Protein AF-A0A847Y6H3-F1 (afdb_monomer)

Mean predicted aligned error: 18.05 Å

Foldseek 3Di:
DVVVVVVVVVVVVVVVVVVVPPDDPPFDKDKFKFFWAAADPVQLKTKTFGDDVVVVVLVVVVVVVDPDQPDRIEIEGEDPQEWEWEQDPVGIDGDDSVVDDGGWMKMFIFTWDPDPDRHYIYGYGNYIYGYDGPPPVQPADPWQVQWWDADAFIGGPVVCPRHQGQDGDYDPQKGWTWDFPPDDPPDDFDWDQDPVRDTDTDDGGIDTGIDGDDDDDPDPPPPPPQDAAADDLQVVQVVVVFPGKDKDFDDSDRPDDDDDPPQWDWDHHYPNNFDADPNDTDGPRIIITTHD

Radius of gyration: 28.42 Å; Cα contacts (8 Å, |Δi|>4): 509; chains: 1; bounding box: 65×74×80 Å

Nearest PDB structures (foldseek):
  1zeq-assembly1_X  TM=7.282E-01  e=5.510E-03  Escherichia coli
  3f2d-assembly1_A  TM=4.483E-01  e=5.560E-02  Geobacillus kaustophilus
  3f2b-assembly1_A  TM=4.499E-01  e=5.269E-02  Geobacillus kaustophilus
  3nws-assembly2_D  TM=3.175E-01  e=7.677E-02  Saccharomyces cerevisiae
  4v7h-assembly1_BB  TM=1.442E-01  e=1.932E+00  Thermomyces lanuginosus

Structure (mmCIF, N/CA/C/O backbone):
data_AF-A0A847Y6H3-F1
#
_entry.id   AF-A0A847Y6H3-F1
#
loop_
_atom_site.group_PDB
_atom_site.id
_atom_site.type_symbol
_atom_site.label_atom_id
_atom_site.label_alt_id
_atom_site.label_comp_id
_atom_site.label_asym_id
_atom_site.label_entity_id
_atom_site.label_seq_id
_atom_site.pdbx_PDB_ins_code
_atom_site.Cartn_x
_atom_site.Cartn_y
_atom_site.Cartn_z
_atom_site.occupancy
_atom_site.B_iso_or_equiv
_atom_site.auth_seq_id
_atom_site.auth_comp_id
_atom_site.auth_asym_id
_atom_site.auth_atom_id
_atom_site.pdbx_PDB_model_num
ATOM 1 N N . MET A 1 1 ? -35.033 42.587 48.261 1.00 53.59 1 MET A N 1
ATOM 2 C CA . MET A 1 1 ? -34.910 41.107 48.252 1.00 53.59 1 MET A CA 1
ATOM 3 C C . MET A 1 1 ? -34.882 40.470 46.849 1.00 53.59 1 MET A C 1
ATOM 5 O O . MET A 1 1 ? -34.245 39.440 46.704 1.00 53.59 1 MET A O 1
ATOM 9 N N . LYS A 1 2 ? -35.441 41.078 45.783 1.00 47.84 2 LYS A N 1
ATOM 10 C CA . LYS A 1 2 ? -35.394 40.519 44.404 1.00 47.84 2 LYS A CA 1
ATOM 11 C C . LYS A 1 2 ? -33.995 40.369 43.765 1.00 47.84 2 LYS A C 1
ATOM 13 O O . LYS A 1 2 ? -33.823 39.511 42.911 1.00 47.84 2 LYS A O 1
ATOM 18 N N . LYS A 1 3 ? -32.992 41.160 44.169 1.00 46.66 3 LYS A N 1
ATOM 19 C CA . LYS A 1 3 ? -31.638 41.115 43.570 1.00 46.66 3 LYS A CA 1
ATOM 20 C C . LYS A 1 3 ? -30.781 39.924 44.033 1.00 46.66 3 LYS A C 1
ATOM 22 O O . LYS A 1 3 ? -29.861 39.540 43.324 1.00 46.66 3 LYS A O 1
ATOM 27 N N . VAL A 1 4 ? -31.108 39.312 45.175 1.00 53.59 4 VAL A N 1
ATOM 28 C CA . VAL A 1 4 ? -30.349 38.174 45.732 1.00 53.59 4 VAL A CA 1
ATOM 29 C C . VAL A 1 4 ? -30.740 36.852 45.058 1.00 53.59 4 VAL A C 1
ATOM 31 O O . VAL A 1 4 ? -29.894 35.985 44.880 1.00 53.59 4 VAL A O 1
ATOM 34 N N . LEU A 1 5 ? -31.986 36.729 44.586 1.00 50.53 5 LEU A N 1
ATOM 35 C CA . LEU A 1 5 ? -32.488 35.515 43.928 1.00 50.53 5 LEU A CA 1
ATOM 36 C C . LEU A 1 5 ? -31.934 35.314 42.500 1.00 50.53 5 LEU A C 1
ATOM 38 O O . LEU A 1 5 ? -31.864 34.193 42.011 1.00 50.53 5 LEU A O 1
ATOM 42 N N . ILE A 1 6 ? -31.534 36.397 41.823 1.00 56.09 6 ILE A N 1
ATOM 43 C CA . ILE A 1 6 ? -31.005 36.340 40.448 1.00 56.09 6 ILE A CA 1
ATOM 44 C C . ILE A 1 6 ? -29.539 35.874 40.442 1.00 56.09 6 ILE A C 1
ATOM 46 O O . ILE A 1 6 ? -29.127 35.144 39.544 1.00 56.09 6 ILE A O 1
ATOM 50 N N . PHE A 1 7 ? -28.757 36.230 41.466 1.00 53.28 7 PHE A N 1
ATOM 51 C CA . PHE A 1 7 ? -27.348 35.832 41.553 1.00 53.28 7 PHE A CA 1
ATOM 52 C C . PHE A 1 7 ? -27.163 34.341 41.866 1.00 53.28 7 PHE A C 1
ATOM 54 O O . PHE A 1 7 ? -26.263 33.710 41.313 1.00 53.28 7 PHE A O 1
ATOM 61 N N . THR A 1 8 ? -28.032 33.750 42.689 1.00 55.66 8 THR A N 1
ATOM 62 C CA . THR A 1 8 ? -27.982 32.313 43.002 1.00 55.66 8 THR A CA 1
ATOM 63 C C . THR A 1 8 ? -28.406 31.438 41.822 1.00 55.66 8 THR A C 1
ATOM 65 O O . TH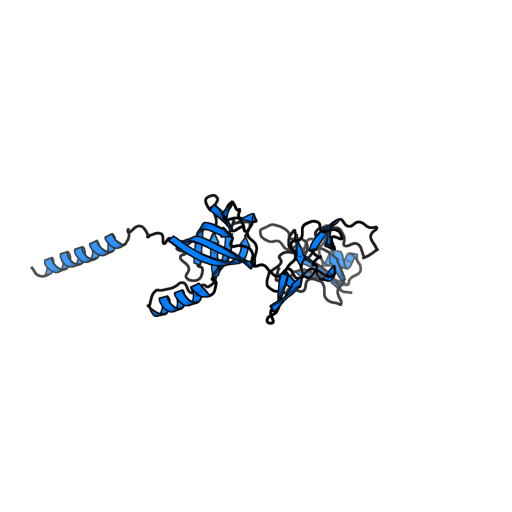R A 1 8 ? -27.804 30.386 41.608 1.00 55.66 8 THR A O 1
ATOM 68 N N . LEU A 1 9 ? -29.362 31.882 40.998 1.00 48.91 9 LEU A N 1
ATOM 69 C CA . LEU A 1 9 ? -29.793 31.133 39.811 1.00 48.91 9 LEU A CA 1
ATOM 70 C C . LEU A 1 9 ? -28.719 31.119 38.703 1.00 48.91 9 LEU A C 1
ATOM 72 O O . LEU A 1 9 ? -28.503 30.085 38.072 1.00 48.91 9 LEU A O 1
ATOM 76 N N . SER A 1 10 ? -27.988 32.225 38.516 1.00 54.22 10 SER A N 1
ATOM 77 C CA . SER A 1 10 ? -26.864 32.292 37.568 1.00 54.22 10 SER A CA 1
ATOM 78 C C . SER A 1 10 ? -25.677 31.421 37.997 1.00 54.22 10 SER A C 1
ATOM 80 O O . SER A 1 10 ? -25.070 30.762 37.155 1.00 54.22 10 SER A O 1
ATOM 82 N N . PHE A 1 11 ? -25.374 31.337 39.298 1.00 55.25 11 PHE A N 1
ATOM 83 C CA . PHE A 1 11 ? -24.315 30.451 39.803 1.00 55.25 11 PHE A CA 1
ATOM 84 C C . PHE A 1 11 ? -24.660 28.960 39.646 1.00 55.25 11 PHE A C 1
ATOM 86 O O . PHE A 1 11 ? -23.792 28.165 39.284 1.00 55.25 11 PHE A O 1
ATOM 93 N N . LEU A 1 12 ? -25.929 28.580 39.836 1.00 50.84 12 LEU A N 1
ATOM 94 C CA . LEU A 1 12 ? -26.411 27.213 39.591 1.00 50.84 12 LEU A CA 1
ATOM 95 C C . LEU A 1 12 ? -26.399 26.833 38.100 1.00 50.84 12 LEU A C 1
ATOM 97 O O . LEU A 1 12 ? -26.162 25.668 37.769 1.00 50.84 12 LEU A O 1
ATOM 101 N N . LEU A 1 13 ? -26.594 27.795 37.190 1.00 49.19 13 LEU A N 1
ATOM 102 C CA . LEU A 1 13 ? -26.450 27.549 35.752 1.00 49.19 13 LEU A CA 1
ATOM 103 C C . LEU A 1 13 ? -24.978 27.378 35.338 1.00 49.19 13 LEU A C 1
ATOM 105 O O . LEU A 1 13 ? -24.672 26.463 34.576 1.00 49.19 13 LEU A O 1
ATOM 109 N N . LEU A 1 14 ? -24.053 28.195 35.864 1.00 51.03 14 LEU A N 1
ATOM 110 C CA . LEU A 1 14 ? -22.623 28.062 35.548 1.00 51.03 14 LEU A CA 1
ATOM 111 C C . LEU A 1 14 ? -21.994 26.789 36.142 1.00 51.03 14 LEU A C 1
ATOM 113 O O . LEU A 1 14 ? -21.171 26.159 35.479 1.00 51.03 14 LEU A O 1
ATOM 117 N N . ALA A 1 15 ? -22.407 26.356 37.338 1.00 51.69 15 ALA A N 1
ATOM 118 C CA . ALA A 1 15 ? -21.890 25.130 37.953 1.00 51.69 15 ALA A CA 1
ATOM 119 C C . ALA A 1 15 ? -22.215 23.864 37.131 1.00 51.69 15 ALA A C 1
ATOM 121 O O . ALA A 1 15 ? -21.387 22.956 37.029 1.00 51.69 15 ALA A O 1
ATOM 122 N N . ASN A 1 16 ? -23.378 23.822 36.470 1.00 46.72 16 ASN A N 1
ATOM 123 C CA . ASN A 1 16 ? -23.758 22.701 35.605 1.00 46.72 16 ASN A CA 1
ATOM 124 C C . ASN A 1 16 ? -22.996 22.677 34.266 1.00 46.72 16 ASN A C 1
ATOM 126 O O . ASN A 1 16 ? -22.780 21.602 33.706 1.00 46.72 16 ASN A O 1
ATOM 130 N N . ILE A 1 17 ? -22.538 23.831 33.766 1.00 51.03 17 ILE A N 1
ATOM 131 C CA . ILE A 1 17 ? -21.753 23.906 32.521 1.00 51.03 17 ILE A CA 1
ATOM 132 C C . ILE A 1 17 ? -20.321 23.396 32.750 1.00 51.03 17 ILE A C 1
ATOM 134 O O . ILE A 1 17 ? -19.785 22.674 31.909 1.00 51.03 17 ILE A O 1
ATOM 138 N N . VAL A 1 18 ? -19.720 23.678 33.912 1.00 53.34 18 VAL A N 1
ATOM 139 C CA . VAL A 1 18 ? -18.364 23.196 34.242 1.00 53.34 18 VAL A CA 1
ATOM 140 C C . VAL A 1 18 ? -18.349 21.683 34.514 1.00 53.34 18 VAL A C 1
ATOM 142 O O . VAL A 1 18 ? -17.413 20.994 34.109 1.00 53.34 18 VAL A O 1
ATOM 145 N N . ALA A 1 19 ? -19.416 21.119 35.094 1.00 49.28 19 ALA A N 1
ATOM 146 C CA . ALA A 1 19 ? -19.524 19.674 35.325 1.00 49.28 19 ALA A CA 1
ATOM 147 C C . ALA A 1 19 ? -19.683 18.841 34.031 1.00 49.28 19 ALA A C 1
ATOM 149 O O . ALA A 1 19 ? -19.363 17.651 34.013 1.00 49.28 19 ALA A O 1
ATOM 150 N N . ALA A 1 20 ? -20.135 19.447 32.926 1.00 50.56 20 ALA A N 1
ATOM 151 C CA . ALA A 1 20 ? -20.256 18.772 31.632 1.00 50.56 20 ALA A CA 1
ATOM 152 C C . ALA A 1 20 ? -18.933 18.709 30.840 1.00 50.56 20 ALA A C 1
ATOM 154 O O . ALA A 1 20 ? -18.817 17.898 29.919 1.00 50.56 20 ALA A O 1
ATOM 155 N N . ALA A 1 21 ? -17.929 19.516 31.200 1.00 53.06 21 ALA A N 1
ATOM 156 C CA . ALA A 1 21 ? -16.675 19.625 30.452 1.00 53.06 21 ALA A CA 1
ATOM 157 C C . ALA A 1 21 ? -15.665 18.495 30.739 1.00 53.06 21 ALA A C 1
ATOM 159 O O . ALA A 1 21 ? -14.770 18.269 29.930 1.00 53.06 21 ALA A O 1
ATOM 160 N N . ASN A 1 22 ? -15.827 17.751 31.840 1.00 51.75 22 ASN A N 1
ATOM 161 C CA . ASN A 1 22 ? -14.871 16.724 32.283 1.00 51.75 22 ASN A CA 1
ATOM 162 C C . ASN A 1 22 ? -15.411 15.287 32.229 1.00 51.75 22 ASN A C 1
ATOM 164 O O . ASN A 1 22 ? -14.883 14.393 32.892 1.00 51.75 22 ASN A O 1
ATOM 168 N N . LYS A 1 23 ? -16.452 15.017 31.428 1.00 60.31 23 LYS A N 1
ATOM 169 C CA . LYS A 1 23 ? -16.810 13.621 31.153 1.00 60.31 23 LYS A CA 1
ATOM 170 C C . LYS A 1 23 ? -15.695 12.993 30.311 1.00 60.31 23 LYS A C 1
ATOM 172 O O . LYS A 1 23 ? -15.426 13.511 29.224 1.00 60.31 23 LYS A O 1
ATOM 177 N N . PRO A 1 24 ? -15.068 11.888 30.765 1.00 62.62 24 PRO A N 1
ATOM 178 C CA . PRO A 1 24 ? -14.088 11.179 29.956 1.00 62.62 24 PRO A CA 1
ATOM 179 C C . PRO A 1 24 ? -14.748 10.866 28.618 1.00 62.62 24 PRO A C 1
ATOM 181 O O . PRO A 1 24 ? -15.840 10.287 28.579 1.00 62.62 24 PRO A O 1
ATOM 184 N N . SER A 1 25 ? -14.139 11.346 27.532 1.00 62.75 25 SER A N 1
ATOM 185 C CA . SER A 1 25 ? -14.654 11.124 26.184 1.00 62.75 25 SER A CA 1
ATOM 186 C C . SER A 1 25 ? -14.812 9.622 26.010 1.00 62.75 25 SER A C 1
ATOM 188 O O . SER A 1 25 ? -13.823 8.893 26.009 1.00 62.75 25 SER A O 1
ATOM 190 N N . LYS A 1 26 ? -16.064 9.153 25.943 1.00 70.88 26 LYS A N 1
ATOM 191 C CA . LYS A 1 26 ? -16.361 7.738 25.734 1.00 70.88 26 LYS A CA 1
ATOM 192 C C . LYS A 1 26 ? -15.679 7.332 24.436 1.00 70.88 26 LYS A C 1
ATOM 194 O O . LYS A 1 26 ? -16.068 7.794 23.365 1.00 70.88 26 LYS A O 1
ATOM 199 N N . VAL A 1 27 ? -14.641 6.513 24.552 1.00 74.88 27 VAL A N 1
ATOM 200 C CA . VAL A 1 27 ? -13.932 5.961 23.406 1.00 74.88 27 VAL A CA 1
ATOM 201 C C . VAL A 1 27 ? -14.928 5.079 22.662 1.00 74.88 27 VAL A C 1
ATOM 203 O O . VAL A 1 27 ? -15.369 4.049 23.173 1.00 74.88 27 VAL A O 1
ATOM 206 N N . LEU A 1 28 ? -15.359 5.529 21.485 1.00 81.94 28 LEU A N 1
ATOM 207 C CA . LEU A 1 28 ? -16.314 4.791 20.674 1.00 81.94 28 LEU A CA 1
ATOM 208 C C . LEU A 1 28 ? -15.568 3.668 19.953 1.00 81.94 28 LEU A C 1
ATOM 210 O O . LEU A 1 28 ? -14.895 3.899 18.947 1.00 81.94 28 LEU A O 1
ATOM 214 N N . MET A 1 29 ? -15.699 2.454 20.483 1.00 85.81 29 MET A N 1
ATOM 215 C CA . MET A 1 29 ? -15.240 1.247 19.807 1.00 85.81 29 MET A CA 1
ATOM 216 C C . MET A 1 29 ? -16.078 1.017 18.550 1.00 85.81 29 MET A C 1
ATOM 218 O O . MET A 1 29 ? -17.308 1.002 18.599 1.00 85.81 29 MET A O 1
ATOM 222 N N . ALA A 1 30 ? -15.410 0.816 17.422 1.00 88.62 30 ALA A N 1
ATOM 223 C CA . ALA A 1 30 ? -16.033 0.608 16.128 1.00 88.62 30 ALA A CA 1
ATOM 224 C C . ALA A 1 30 ? -15.471 -0.639 15.450 1.00 88.62 30 ALA A C 1
ATOM 226 O O . ALA A 1 30 ? -14.287 -0.953 15.560 1.00 88.62 30 ALA A O 1
ATOM 227 N N . THR A 1 31 ? -16.339 -1.339 14.722 1.00 92.25 31 THR A N 1
ATOM 228 C CA . THR A 1 31 ? -15.952 -2.394 13.783 1.00 92.25 31 THR A CA 1
ATOM 229 C C . THR A 1 31 ? -16.369 -1.951 12.390 1.00 92.25 31 THR A C 1
ATOM 231 O O . THR A 1 31 ? -17.514 -1.554 12.181 1.00 92.25 31 THR A O 1
ATOM 234 N N . THR A 1 32 ? -15.440 -1.977 11.441 1.00 92.06 32 THR A N 1
ATOM 235 C CA . THR A 1 32 ? -15.668 -1.532 10.067 1.00 92.06 32 THR A CA 1
ATOM 236 C C . THR A 1 32 ? -15.090 -2.530 9.072 1.00 92.06 32 THR A C 1
ATOM 238 O O . THR A 1 32 ? -14.131 -3.229 9.380 1.00 92.06 32 THR A O 1
ATOM 241 N N . VAL A 1 33 ? -15.689 -2.620 7.885 1.00 92.75 33 VAL A N 1
ATOM 242 C CA . VAL A 1 33 ? -15.257 -3.527 6.814 1.00 92.75 33 VAL A CA 1
ATOM 243 C C . VAL A 1 33 ? -15.014 -2.721 5.546 1.00 92.75 33 VAL A C 1
ATOM 245 O O . VAL A 1 33 ? -15.884 -1.968 5.093 1.00 92.75 33 VAL A O 1
ATOM 248 N N . GLY A 1 34 ? -13.844 -2.901 4.945 1.00 93.12 34 GLY A N 1
ATOM 249 C CA . GLY A 1 34 ? -13.432 -2.149 3.768 1.00 93.12 34 GLY A CA 1
ATOM 250 C C . GLY A 1 34 ? -12.486 -2.903 2.853 1.00 93.12 34 GLY A C 1
ATOM 251 O O . GLY A 1 34 ? -12.173 -4.069 3.084 1.00 93.12 34 GLY A O 1
ATOM 252 N N . VAL A 1 35 ? -12.063 -2.214 1.798 1.00 92.31 35 VAL A N 1
ATOM 253 C CA . VAL A 1 35 ? -11.019 -2.647 0.866 1.00 92.31 35 VAL A CA 1
ATOM 254 C C . VAL A 1 35 ? -9.806 -1.746 1.057 1.00 92.31 35 VAL A C 1
ATOM 256 O O . VAL A 1 35 ? -9.951 -0.526 1.059 1.00 92.31 35 VAL A O 1
ATOM 259 N N . VAL A 1 36 ? -8.619 -2.331 1.211 1.00 93.50 36 VAL A N 1
ATOM 260 C CA . VAL A 1 36 ? -7.358 -1.586 1.323 1.00 93.50 36 VAL A CA 1
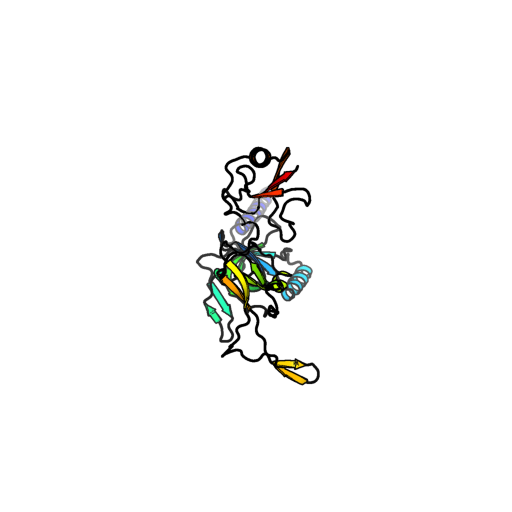ATOM 261 C C . VAL A 1 36 ? -7.076 -0.859 0.003 1.00 93.50 36 VAL A C 1
ATOM 263 O O . VAL A 1 36 ? -6.958 -1.498 -1.039 1.00 93.50 36 VAL A O 1
ATOM 266 N N . LYS A 1 37 ? -6.962 0.471 0.032 1.00 92.69 37 LYS A N 1
ATOM 267 C CA . LYS A 1 37 ? -6.625 1.316 -1.127 1.00 92.69 37 LYS A CA 1
ATOM 268 C C . LYS A 1 37 ? -5.132 1.592 -1.241 1.00 92.69 37 LYS A C 1
ATOM 270 O O . LYS A 1 37 ? -4.587 1.565 -2.338 1.00 92.69 37 LYS A O 1
ATOM 275 N N . SER A 1 38 ? -4.487 1.879 -0.120 1.00 91.50 38 SER A N 1
ATOM 276 C CA . SER A 1 38 ? -3.059 2.179 -0.056 1.00 91.50 38 SER A CA 1
ATOM 277 C C . SER A 1 38 ? -2.489 1.726 1.280 1.00 91.50 38 SER A C 1
ATOM 279 O O . SER A 1 38 ? -3.215 1.644 2.271 1.00 91.50 38 SER A O 1
ATOM 281 N N . ILE A 1 39 ? -1.195 1.416 1.290 1.00 93.06 39 ILE A N 1
ATOM 282 C CA . ILE A 1 39 ? -0.450 0.961 2.465 1.00 93.06 39 ILE A CA 1
ATOM 283 C C . ILE A 1 39 ? 0.776 1.861 2.604 1.00 93.06 39 ILE A C 1
ATOM 285 O O . ILE A 1 39 ? 1.509 2.058 1.638 1.00 93.06 39 ILE A O 1
ATOM 289 N N . ASP A 1 40 ? 0.989 2.390 3.801 1.00 92.12 40 ASP A N 1
ATOM 290 C CA . ASP A 1 40 ? 2.189 3.114 4.201 1.00 92.12 40 ASP A CA 1
ATOM 291 C C . ASP A 1 40 ? 2.983 2.231 5.172 1.00 92.12 40 ASP A C 1
ATOM 293 O O . ASP A 1 40 ? 2.629 2.091 6.347 1.00 92.12 40 ASP A O 1
ATOM 297 N N . MET A 1 41 ? 4.042 1.599 4.655 1.00 88.69 41 MET A N 1
ATOM 298 C CA . MET A 1 41 ? 4.883 0.689 5.441 1.00 88.69 41 MET A CA 1
ATOM 299 C C . MET A 1 41 ? 5.685 1.407 6.528 1.00 88.69 41 MET A C 1
ATOM 301 O O . MET A 1 41 ? 5.939 0.816 7.574 1.00 88.69 41 MET A O 1
ATOM 305 N N . ASN A 1 42 ? 6.053 2.671 6.306 1.00 86.00 42 ASN A N 1
ATOM 306 C CA . ASN A 1 42 ? 6.884 3.432 7.240 1.00 86.00 42 ASN A CA 1
ATOM 307 C C . ASN A 1 42 ? 6.104 3.764 8.512 1.00 86.00 42 ASN A C 1
ATOM 309 O O . ASN A 1 42 ? 6.609 3.612 9.619 1.00 86.00 42 ASN A O 1
ATOM 313 N N . ASN A 1 43 ? 4.846 4.168 8.341 1.00 91.69 43 ASN A N 1
ATOM 314 C CA . ASN A 1 43 ? 3.968 4.548 9.445 1.00 91.69 43 ASN A CA 1
ATOM 315 C C . ASN A 1 43 ? 3.090 3.397 9.958 1.00 91.69 43 ASN A C 1
ATOM 317 O O . ASN A 1 43 ? 2.215 3.638 10.788 1.00 91.69 43 ASN A O 1
ATOM 321 N N . GLN A 1 44 ? 3.266 2.175 9.434 1.00 95.12 44 GLN A N 1
ATOM 322 C CA . GLN A 1 44 ? 2.395 1.020 9.695 1.00 95.12 44 GLN A CA 1
ATOM 323 C C . GLN A 1 44 ? 0.908 1.405 9.642 1.00 95.12 44 GLN A C 1
ATOM 325 O O . GLN A 1 44 ? 0.112 1.134 10.548 1.00 95.12 44 GLN A O 1
ATOM 330 N N . SER A 1 45 ? 0.522 2.101 8.576 1.00 96.31 45 SER A N 1
ATOM 331 C CA . SER A 1 45 ? -0.850 2.564 8.385 1.00 96.31 45 SER A CA 1
ATOM 332 C C . SER A 1 45 ? -1.353 2.200 6.997 1.00 96.31 45 SER A C 1
ATOM 334 O O . SER A 1 45 ? -0.578 1.939 6.079 1.00 96.31 45 SER A O 1
ATOM 336 N N . PHE A 1 46 ? -2.666 2.133 6.829 1.00 96.81 46 PHE A N 1
ATOM 337 C CA . PHE A 1 46 ? -3.264 1.893 5.522 1.00 96.81 46 PHE A CA 1
ATOM 338 C C . PHE A 1 46 ? -4.578 2.649 5.384 1.00 96.81 46 PHE A C 1
ATOM 340 O O . PHE A 1 46 ? -5.295 2.866 6.359 1.00 96.81 46 PHE A O 1
ATOM 347 N N . VAL A 1 47 ? -4.915 3.052 4.163 1.00 95.56 47 VAL A N 1
ATOM 348 C CA . VAL A 1 47 ? -6.214 3.659 3.864 1.00 95.56 47 VAL A CA 1
ATOM 349 C C . VAL A 1 47 ? -7.135 2.564 3.362 1.00 95.56 47 VAL A C 1
ATOM 351 O O . VAL A 1 47 ? -6.782 1.832 2.438 1.00 95.56 47 VAL A O 1
ATOM 354 N N . MET A 1 48 ? -8.325 2.452 3.945 1.00 94.44 48 MET A N 1
ATOM 355 C CA . MET A 1 48 ? -9.368 1.561 3.446 1.00 94.44 48 MET A CA 1
ATOM 356 C C . MET A 1 48 ? -10.604 2.333 3.001 1.00 94.44 48 MET A C 1
ATOM 358 O O . MET A 1 48 ? -11.044 3.271 3.663 1.00 94.44 48 MET A O 1
ATOM 362 N N . GLU A 1 49 ? -11.205 1.891 1.903 1.00 92.88 49 GLU A N 1
ATOM 363 C CA . GLU A 1 49 ? -12.516 2.356 1.466 1.00 92.88 49 GLU A CA 1
ATOM 364 C C . GLU A 1 49 ? -13.611 1.466 2.071 1.00 92.88 49 GLU A C 1
ATOM 366 O O . GLU A 1 49 ? -13.566 0.237 1.962 1.00 92.88 49 GLU A O 1
ATOM 371 N N . LYS A 1 50 ? -14.629 2.071 2.694 1.00 89.56 50 LYS A N 1
ATOM 372 C CA . LYS A 1 50 ? -15.792 1.338 3.225 1.00 89.56 50 LYS A CA 1
ATOM 373 C C . LYS A 1 50 ? -16.546 0.609 2.107 1.00 89.56 50 LYS A C 1
ATOM 375 O O . LYS A 1 50 ? -16.898 1.205 1.091 1.00 89.56 50 LYS A O 1
ATOM 380 N N . THR A 1 51 ? -16.895 -0.659 2.330 1.00 83.00 51 THR A N 1
ATOM 381 C CA . THR A 1 51 ? -17.687 -1.443 1.359 1.00 83.00 51 THR A CA 1
ATOM 382 C C . THR A 1 51 ? -19.204 -1.237 1.512 1.00 83.00 51 THR A C 1
ATOM 384 O O . THR A 1 51 ? -19.708 -0.928 2.594 1.00 83.00 51 THR A O 1
ATOM 387 N N . GLY A 1 52 ? -19.930 -1.362 0.391 1.00 67.31 52 GLY A N 1
ATOM 388 C CA . GLY A 1 52 ? -21.255 -0.768 0.138 1.00 67.31 52 GLY A CA 1
ATOM 389 C C . GLY A 1 52 ? -22.400 -1.105 1.097 1.00 67.31 52 GLY A C 1
ATOM 390 O O . GLY A 1 52 ? -23.272 -0.259 1.281 1.00 67.31 52 GLY A O 1
ATOM 391 N N . LEU A 1 53 ? -22.388 -2.256 1.778 1.00 67.00 53 LEU A N 1
ATOM 392 C CA . LEU A 1 53 ? -23.456 -2.575 2.736 1.00 67.00 53 LEU A CA 1
ATOM 393 C C . LEU A 1 53 ? -23.493 -1.555 3.889 1.00 67.00 53 LEU A C 1
ATOM 395 O O . LEU A 1 53 ? -24.558 -1.109 4.304 1.00 67.00 53 LEU A O 1
ATOM 399 N N . MET A 1 54 ? -22.323 -1.101 4.349 1.00 63.50 54 MET A N 1
ATOM 400 C CA . MET A 1 54 ? -22.240 -0.086 5.401 1.00 63.50 54 MET A CA 1
ATOM 401 C C . MET A 1 54 ? -22.561 1.317 4.880 1.00 63.50 54 MET A C 1
ATOM 403 O O . MET A 1 54 ? -23.095 2.126 5.634 1.00 63.50 54 MET A O 1
ATOM 407 N N . LYS A 1 55 ? -22.294 1.614 3.596 1.00 66.50 55 LYS A N 1
ATOM 408 C CA . LYS A 1 55 ? -22.683 2.900 2.984 1.00 66.50 55 LYS A CA 1
ATOM 409 C C . LYS A 1 55 ? -24.206 3.099 3.075 1.00 66.50 55 LYS A C 1
ATOM 411 O O . LYS A 1 55 ? -24.643 4.194 3.418 1.00 66.50 55 LYS A O 1
ATOM 416 N N . PHE A 1 56 ? -24.991 2.033 2.880 1.00 62.94 56 PHE A N 1
ATOM 417 C CA . PHE A 1 56 ? -26.450 2.063 3.035 1.00 62.94 56 PHE A CA 1
ATOM 418 C C . PHE A 1 56 ? -26.890 2.347 4.481 1.00 62.94 56 PHE A C 1
ATOM 420 O O . PHE A 1 56 ? -27.686 3.255 4.715 1.00 62.94 56 PHE A O 1
ATOM 427 N N . PHE A 1 57 ? -26.321 1.646 5.470 1.00 63.69 57 PHE A N 1
ATOM 428 C CA . PHE A 1 57 ? -26.649 1.881 6.884 1.00 63.69 57 PHE A CA 1
ATOM 429 C C . PHE A 1 57 ? -26.284 3.295 7.357 1.00 63.69 57 PHE A C 1
ATOM 431 O O . PHE A 1 57 ? -27.055 3.911 8.089 1.00 63.69 57 PHE A O 1
ATOM 438 N N . TYR A 1 58 ? -25.147 3.849 6.925 1.00 66.00 58 TYR A N 1
ATOM 439 C CA . TYR A 1 58 ? -24.781 5.225 7.276 1.00 66.00 58 TYR A CA 1
ATOM 440 C C . TYR A 1 58 ? -25.676 6.268 6.603 1.00 66.00 58 TYR A C 1
ATOM 442 O O . TYR A 1 58 ? -25.980 7.282 7.227 1.00 66.00 58 TYR A O 1
ATOM 450 N N . ALA A 1 59 ? -26.133 6.020 5.372 1.00 64.19 59 ALA A N 1
ATOM 451 C CA . ALA A 1 59 ? -27.124 6.875 4.725 1.00 64.19 59 ALA A CA 1
ATOM 452 C C . ALA A 1 59 ? -28.458 6.861 5.493 1.00 64.19 59 ALA A C 1
ATOM 454 O O . ALA A 1 59 ? -29.027 7.920 5.759 1.00 64.19 59 ALA A O 1
ATOM 455 N N . LEU A 1 60 ? -28.904 5.679 5.936 1.00 65.94 60 LEU A N 1
ATOM 456 C CA . LEU A 1 60 ? -30.112 5.519 6.748 1.00 65.94 60 LEU A CA 1
ATOM 457 C C . LEU A 1 60 ? -29.991 6.215 8.118 1.00 65.94 60 LEU A C 1
ATOM 459 O O . LEU A 1 60 ? -30.906 6.917 8.539 1.00 65.94 60 LEU A O 1
ATOM 463 N N . LEU A 1 61 ? -28.847 6.089 8.798 1.00 65.44 61 LEU A N 1
ATOM 464 C CA . LEU A 1 61 ? -28.588 6.788 10.065 1.00 65.44 61 LEU A CA 1
ATOM 465 C C . LEU A 1 61 ? -28.476 8.311 9.887 1.00 65.44 61 LEU A C 1
ATOM 467 O O . LEU A 1 61 ? -28.919 9.065 10.753 1.00 65.44 61 LEU A O 1
ATOM 471 N N . GLY A 1 62 ? -27.933 8.771 8.758 1.00 62.66 62 GLY A N 1
ATOM 472 C CA . GLY A 1 62 ? -27.909 10.187 8.394 1.00 62.66 62 GLY A CA 1
ATOM 473 C C . GLY A 1 62 ? -29.315 10.773 8.229 1.00 62.66 62 GLY A C 1
ATOM 474 O O . GLY A 1 62 ? -29.568 11.887 8.691 1.00 62.66 62 GLY A O 1
ATOM 475 N N . ALA A 1 63 ? -30.253 10.004 7.664 1.00 67.12 63 ALA A N 1
ATOM 476 C CA . ALA A 1 63 ? -31.667 10.387 7.598 1.00 67.12 63 ALA A CA 1
ATOM 477 C C . ALA A 1 63 ? -32.299 10.541 8.997 1.00 67.12 63 ALA A C 1
ATOM 479 O O . ALA A 1 63 ? -33.171 11.384 9.196 1.00 67.12 63 ALA A O 1
ATOM 480 N N . LEU A 1 64 ? -31.794 9.806 9.994 1.00 69.38 64 LEU A N 1
ATOM 481 C CA . LEU A 1 64 ? -32.195 9.903 11.404 1.00 69.38 64 LEU A CA 1
ATOM 482 C C . LEU A 1 64 ? -31.471 11.025 12.182 1.00 69.38 64 LEU A C 1
ATOM 484 O O . LEU A 1 64 ? -31.492 11.031 13.410 1.00 69.38 64 LEU A O 1
ATOM 488 N N . LYS A 1 65 ? -30.838 11.987 11.491 1.00 70.06 65 LYS A N 1
ATOM 489 C CA . LYS A 1 65 ? -30.078 13.120 12.066 1.00 70.06 65 LYS A CA 1
ATOM 490 C C . LYS A 1 65 ? -28.859 12.735 12.916 1.00 70.06 65 LYS A C 1
ATOM 492 O O . LYS A 1 65 ? -28.295 13.599 13.590 1.00 70.06 65 LYS A O 1
ATOM 497 N N . PHE A 1 66 ? -28.383 11.491 12.856 1.00 61.78 66 PHE A N 1
ATOM 498 C CA . PHE A 1 66 ? -27.056 11.175 13.381 1.00 61.78 66 PHE A CA 1
ATOM 499 C C . PHE A 1 66 ? -26.007 11.708 12.401 1.00 61.78 66 PHE A C 1
ATOM 501 O O . PHE A 1 66 ? -26.008 11.347 11.225 1.00 61.78 66 PHE A O 1
ATOM 508 N N . GLN A 1 67 ? -25.109 12.582 12.868 1.00 59.69 67 GLN A N 1
ATOM 509 C CA . GLN A 1 67 ? -23.966 13.050 12.079 1.00 59.69 67 GLN A CA 1
ATOM 510 C C . GLN A 1 67 ? -23.028 11.871 11.788 1.00 59.69 67 GLN A C 1
ATOM 512 O O . GLN A 1 67 ? -22.107 11.577 12.546 1.00 59.69 67 GLN A O 1
ATOM 517 N N . ALA A 1 68 ? -23.282 11.166 10.688 1.00 59.19 68 ALA A N 1
ATOM 518 C CA . ALA A 1 68 ? -22.385 10.144 10.185 1.00 59.19 68 ALA A CA 1
ATOM 519 C C . ALA A 1 68 ? -21.188 10.812 9.478 1.00 59.19 68 ALA A C 1
ATOM 521 O O . ALA A 1 68 ? -21.374 11.783 8.736 1.00 59.19 68 ALA A O 1
ATOM 522 N N . PRO A 1 69 ? -19.956 10.308 9.671 1.00 64.19 69 PRO A N 1
ATOM 523 C CA . PRO A 1 69 ? -18.788 10.820 8.964 1.00 64.19 69 PRO A CA 1
ATOM 524 C C . PRO A 1 69 ? -18.967 10.636 7.450 1.00 64.19 69 PRO A C 1
ATOM 526 O O . PRO A 1 69 ? -19.191 9.520 6.979 1.00 64.19 69 PRO A O 1
ATOM 529 N N . ARG A 1 70 ? -18.862 11.740 6.692 1.00 67.31 70 ARG A N 1
ATOM 530 C CA . ARG A 1 70 ? -19.043 11.774 5.226 1.00 67.31 70 ARG A CA 1
ATOM 531 C C . ARG A 1 70 ? -17.890 11.137 4.444 1.00 67.31 70 ARG A C 1
ATOM 533 O O . ARG A 1 70 ? -18.064 10.851 3.264 1.00 67.31 70 ARG A O 1
ATOM 540 N N . SER A 1 71 ? -16.736 10.906 5.074 1.00 77.75 71 SER A N 1
ATOM 541 C CA . SER A 1 71 ? -15.612 10.256 4.399 1.00 77.75 71 SER A CA 1
ATOM 542 C C . SER A 1 71 ? -15.913 8.777 4.136 1.00 77.75 71 SER A C 1
ATOM 544 O O . SER A 1 71 ? -16.257 8.010 5.047 1.00 77.75 71 SER A O 1
ATOM 546 N N . THR A 1 72 ? -15.762 8.374 2.875 1.00 84.06 72 THR A N 1
ATOM 547 C CA . THR A 1 72 ? -15.778 6.967 2.452 1.00 84.06 72 THR A CA 1
ATOM 548 C C . THR A 1 72 ? -14.500 6.240 2.842 1.00 84.06 72 THR A C 1
ATOM 550 O O . THR A 1 72 ? -14.523 5.019 3.014 1.00 84.06 72 THR A O 1
ATOM 553 N N . ASP A 1 73 ? -13.424 7.003 3.018 1.00 91.31 73 ASP A N 1
ATOM 554 C CA . ASP A 1 73 ? -12.079 6.502 3.229 1.00 91.31 73 ASP A CA 1
ATOM 555 C C . ASP A 1 73 ? -11.713 6.694 4.708 1.00 91.31 73 ASP A C 1
ATOM 557 O O . ASP A 1 73 ? -11.962 7.751 5.303 1.00 91.31 73 ASP A O 1
ATOM 561 N N . ILE A 1 74 ? -11.174 5.637 5.315 1.00 92.38 74 ILE A N 1
ATOM 562 C CA . ILE A 1 74 ? -10.699 5.622 6.699 1.00 92.38 74 ILE A CA 1
ATOM 563 C C . ILE A 1 74 ? -9.201 5.351 6.673 1.00 92.38 74 ILE A C 1
ATOM 565 O O . ILE A 1 74 ? -8.768 4.337 6.123 1.00 92.38 74 ILE A O 1
ATOM 569 N N . THR A 1 75 ? -8.429 6.221 7.319 1.00 94.81 75 THR A N 1
ATOM 570 C CA . THR A 1 75 ? -7.025 5.942 7.624 1.00 94.81 75 THR A CA 1
ATOM 571 C C . THR A 1 75 ? -6.973 5.042 8.849 1.00 94.81 75 THR A C 1
ATOM 573 O O . THR A 1 75 ? -7.428 5.414 9.931 1.00 94.81 75 THR A O 1
ATOM 576 N N . VAL A 1 76 ? -6.440 3.840 8.685 1.00 96.12 76 VAL A N 1
ATOM 577 C CA . VAL A 1 76 ? -6.256 2.873 9.760 1.00 96.12 76 VAL A CA 1
ATOM 578 C C . VAL A 1 76 ? -4.817 2.956 10.233 1.00 96.12 76 VAL A C 1
ATOM 580 O O . VAL A 1 76 ? -3.889 2.668 9.481 1.00 96.12 76 VAL A O 1
ATOM 583 N N . ILE A 1 77 ? -4.647 3.356 11.487 1.00 96.00 77 ILE A N 1
ATOM 584 C CA . ILE A 1 77 ? -3.352 3.439 12.155 1.00 96.00 77 ILE A CA 1
ATOM 585 C C . ILE A 1 77 ? -3.189 2.170 12.979 1.00 96.00 77 ILE A C 1
ATOM 587 O O . ILE A 1 77 ? -4.055 1.854 13.803 1.00 96.00 77 ILE A O 1
ATOM 591 N N . THR A 1 78 ? -2.097 1.447 12.756 1.00 95.94 78 THR A N 1
ATOM 592 C CA . THR A 1 78 ? -1.764 0.247 13.525 1.00 95.94 78 THR A CA 1
ATOM 593 C C . THR A 1 78 ? -0.596 0.540 14.461 1.00 95.94 78 THR A C 1
ATOM 595 O O . THR A 1 78 ? 0.158 1.490 14.260 1.00 95.94 78 THR A O 1
ATOM 598 N N . THR A 1 79 ? -0.508 -0.211 15.550 1.00 95.44 79 THR A N 1
ATOM 599 C CA . THR A 1 79 ? 0.575 -0.132 16.530 1.00 95.44 79 THR A CA 1
ATOM 600 C C . THR A 1 79 ? 1.134 -1.528 16.769 1.00 95.44 79 THR A C 1
ATOM 602 O O . THR A 1 79 ? 0.578 -2.523 16.305 1.00 95.44 79 THR A O 1
ATOM 605 N N . THR A 1 80 ? 2.197 -1.625 17.561 1.00 95.50 80 THR A N 1
ATOM 606 C CA . THR A 1 80 ? 2.740 -2.909 18.033 1.00 95.50 80 THR A CA 1
ATOM 607 C C . THR A 1 80 ? 1.733 -3.740 18.839 1.00 95.50 80 THR A C 1
ATOM 609 O O . THR A 1 80 ? 1.908 -4.944 18.975 1.00 95.50 80 THR A O 1
ATOM 612 N N . GLU A 1 81 ? 0.670 -3.114 19.351 1.00 96.31 81 GLU A N 1
ATOM 613 C CA . GLU A 1 81 ? -0.434 -3.764 20.072 1.00 96.31 81 GLU A CA 1
ATOM 614 C C . GLU A 1 81 ? -1.569 -4.224 19.140 1.00 96.31 81 GLU A C 1
ATOM 616 O O . GLU A 1 81 ? -2.518 -4.868 19.587 1.00 96.31 81 GLU A O 1
ATOM 621 N N . THR A 1 82 ? -1.536 -3.857 17.856 1.00 97.25 82 THR A N 1
ATOM 622 C CA . THR A 1 82 ? -2.570 -4.268 16.906 1.00 97.25 82 THR A CA 1
ATOM 623 C C . THR A 1 82 ? -2.422 -5.754 16.590 1.00 97.25 82 THR A C 1
ATOM 625 O O . THR A 1 82 ? -1.434 -6.183 16.000 1.00 97.25 82 THR A O 1
ATOM 628 N N . GLU A 1 83 ? -3.446 -6.543 16.913 1.00 97.88 83 GLU A N 1
ATOM 629 C CA . GLU A 1 83 ? -3.487 -7.959 16.548 1.00 97.88 83 GLU A CA 1
ATOM 630 C C . GLU A 1 83 ? -3.922 -8.139 15.090 1.00 97.88 83 GLU A C 1
ATOM 632 O O . GLU A 1 83 ? -5.004 -7.693 14.693 1.00 97.88 83 GLU A O 1
ATOM 637 N N . PHE A 1 84 ? -3.123 -8.857 14.304 1.00 97.19 84 PHE A N 1
ATOM 638 C CA . PHE A 1 84 ? -3.477 -9.249 12.943 1.00 97.19 84 PHE A CA 1
ATOM 639 C C . PHE A 1 84 ? -3.939 -10.702 12.923 1.00 97.19 84 PHE A C 1
ATOM 641 O O . PHE A 1 84 ? -3.301 -11.593 13.481 1.00 97.19 84 PHE A O 1
ATOM 648 N N . LYS A 1 85 ? -5.072 -10.942 12.266 1.00 96.38 85 LYS A N 1
ATOM 649 C CA . LYS A 1 85 ? -5.666 -12.269 12.092 1.00 96.38 85 LYS A CA 1
ATOM 650 C C . LYS A 1 85 ? -6.001 -12.467 10.629 1.00 96.38 85 LYS A C 1
ATOM 652 O O . LYS A 1 85 ? -6.513 -11.555 9.984 1.00 96.38 85 LYS A O 1
ATOM 657 N N . LYS A 1 86 ? -5.757 -13.659 10.101 1.00 93.25 86 LYS A N 1
ATOM 658 C CA . LYS A 1 86 ? -6.039 -14.006 8.708 1.00 93.25 86 LYS A CA 1
ATOM 659 C C . LYS A 1 86 ? -7.075 -15.111 8.657 1.00 93.25 86 LYS A C 1
ATOM 661 O O . LYS A 1 86 ? -6.913 -16.146 9.297 1.00 93.25 86 LYS A O 1
ATOM 666 N N . LYS A 1 87 ? -8.145 -14.901 7.889 1.00 88.25 87 LYS A N 1
ATOM 667 C CA . LYS A 1 87 ? -9.119 -15.959 7.620 1.00 88.25 87 LYS A CA 1
ATOM 668 C C . LYS A 1 87 ? -8.534 -16.918 6.582 1.00 88.25 87 LYS A C 1
ATOM 670 O O . LYS A 1 87 ? -8.198 -16.493 5.477 1.00 88.25 87 LYS A O 1
ATOM 675 N N . THR A 1 88 ? -8.405 -18.186 6.945 1.00 84.44 88 THR A N 1
ATOM 676 C CA . THR A 1 88 ? -7.961 -19.285 6.080 1.00 84.44 88 THR A CA 1
ATOM 677 C C . THR A 1 88 ? -9.136 -20.226 5.800 1.00 84.44 88 THR A C 1
ATOM 679 O O . THR A 1 88 ? -10.231 -20.052 6.340 1.00 84.44 88 THR A O 1
ATOM 682 N N . THR A 1 89 ? -8.934 -21.216 4.932 1.00 78.12 89 THR A N 1
ATOM 683 C CA . THR A 1 89 ? -9.897 -22.309 4.708 1.00 78.12 89 THR A CA 1
ATOM 684 C C . THR A 1 89 ? -10.111 -23.153 5.964 1.00 78.12 89 THR A C 1
ATOM 686 O O . THR A 1 89 ? -11.210 -23.645 6.189 1.00 78.12 89 THR A O 1
ATOM 689 N N . GLU A 1 90 ? -9.082 -23.265 6.803 1.00 85.50 90 GLU A N 1
ATOM 690 C CA . GLU A 1 90 ? -9.071 -24.068 8.032 1.00 85.50 90 GLU A CA 1
ATOM 691 C C . GLU A 1 90 ? -9.520 -23.286 9.279 1.00 85.50 90 GLU A C 1
ATOM 693 O O . GLU A 1 90 ? -9.661 -23.862 10.353 1.00 85.50 90 GLU A O 1
ATOM 698 N N . GLY A 1 91 ? -9.760 -21.973 9.164 1.00 90.56 91 GLY A N 1
ATOM 699 C CA . GLY A 1 91 ? -10.229 -21.146 10.276 1.00 90.56 91 GLY A CA 1
ATOM 700 C C . GLY A 1 91 ? -9.596 -19.757 10.328 1.00 90.56 91 GLY A C 1
ATOM 701 O O . GLY A 1 91 ? -9.643 -18.993 9.363 1.00 90.56 91 GLY A O 1
ATOM 702 N N . VAL A 1 92 ? -9.073 -19.385 11.499 1.00 92.56 92 VAL A N 1
ATOM 703 C CA . VAL A 1 92 ? -8.420 -18.091 11.743 1.00 92.56 92 VAL A CA 1
ATOM 704 C C . VAL A 1 92 ? -6.989 -18.345 12.198 1.00 92.56 92 VAL A C 1
ATOM 706 O O . VAL A 1 92 ? -6.773 -18.947 13.245 1.00 92.56 92 VAL A O 1
ATOM 709 N N . ALA A 1 93 ? -6.024 -17.865 11.420 1.00 93.25 93 ALA A N 1
ATOM 710 C CA . ALA A 1 93 ? -4.603 -17.926 11.736 1.00 93.25 93 ALA A CA 1
ATOM 711 C C . ALA A 1 93 ? -4.089 -16.565 12.229 1.00 93.25 93 ALA A C 1
ATOM 713 O O . ALA A 1 93 ? -4.719 -15.525 11.997 1.00 93.25 93 ALA A O 1
ATOM 714 N N . SER A 1 94 ? -2.924 -16.570 12.881 1.00 94.88 94 SER A N 1
ATOM 715 C CA . SER A 1 94 ? -2.168 -15.340 13.134 1.00 94.88 94 SER A CA 1
ATOM 716 C C . SER A 1 94 ? -1.760 -14.699 11.804 1.00 94.88 94 SER A C 1
ATOM 718 O O . SER A 1 94 ? -1.480 -15.407 10.836 1.00 94.88 94 SER A O 1
ATOM 720 N N . GLY A 1 95 ? -1.762 -13.371 11.746 1.00 93.44 95 GLY A N 1
ATOM 721 C CA . GLY A 1 95 ? -1.257 -12.605 10.610 1.00 93.44 95 GLY A CA 1
ATOM 722 C C . GLY A 1 95 ? -0.268 -11.532 11.055 1.00 93.44 95 GLY A C 1
ATOM 723 O O . GLY A 1 95 ? 0.020 -11.381 12.241 1.00 93.44 95 GLY A O 1
ATOM 724 N N . ALA A 1 96 ? 0.210 -10.751 10.096 1.00 95.50 96 ALA A N 1
ATOM 725 C CA . ALA A 1 96 ? 1.068 -9.592 10.304 1.00 95.50 96 ALA A CA 1
ATOM 726 C C . ALA A 1 96 ? 0.653 -8.422 9.397 1.00 95.50 96 ALA A C 1
ATOM 728 O O . ALA A 1 96 ? -0.083 -8.595 8.425 1.00 95.50 96 ALA A O 1
ATOM 729 N N . PHE A 1 97 ? 1.166 -7.217 9.672 1.00 94.62 97 PHE A N 1
ATOM 730 C CA . PHE A 1 97 ? 0.949 -6.052 8.802 1.00 94.62 97 PHE A CA 1
ATOM 731 C C . PHE A 1 97 ? 1.442 -6.303 7.367 1.00 94.62 97 PHE A C 1
ATOM 733 O O . PHE A 1 97 ? 0.809 -5.871 6.408 1.00 94.62 97 PHE A O 1
ATOM 740 N N . THR A 1 98 ? 2.532 -7.062 7.213 1.00 91.06 98 THR A N 1
ATOM 741 C CA . THR A 1 98 ? 3.110 -7.448 5.915 1.00 91.06 98 THR A CA 1
ATOM 742 C C . THR A 1 98 ? 2.209 -8.361 5.082 1.00 91.06 98 THR A C 1
ATOM 744 O O . THR A 1 98 ? 2.450 -8.506 3.888 1.00 91.06 98 THR A O 1
ATOM 747 N N . ASP A 1 99 ? 1.170 -8.956 5.677 1.00 91.00 99 ASP A N 1
ATOM 748 C CA . ASP A 1 99 ? 0.189 -9.772 4.952 1.00 91.00 99 ASP A CA 1
ATOM 749 C C . ASP A 1 99 ? -0.890 -8.932 4.249 1.00 91.00 99 ASP A C 1
ATOM 751 O O . ASP A 1 99 ? -1.710 -9.485 3.510 1.00 91.00 99 ASP A O 1
ATOM 755 N N . LEU A 1 100 ? -0.933 -7.616 4.495 1.00 91.50 100 LEU A N 1
ATOM 756 C CA . LEU A 1 100 ? -1.872 -6.711 3.842 1.00 91.50 100 LEU A CA 1
ATOM 757 C C . LEU A 1 100 ? -1.463 -6.442 2.392 1.00 91.50 100 LEU A C 1
ATOM 759 O O . LEU A 1 100 ? -0.325 -6.085 2.097 1.00 91.50 100 LEU A O 1
ATOM 763 N N . ALA A 1 101 ? -2.439 -6.508 1.491 1.00 87.69 101 ALA A N 1
ATOM 764 C CA . ALA A 1 101 ? -2.281 -6.119 0.096 1.00 87.69 101 ALA A CA 1
ATOM 765 C C . ALA A 1 101 ? -3.336 -5.089 -0.331 1.00 87.69 101 ALA A C 1
ATOM 767 O O . ALA A 1 101 ? -4.489 -5.118 0.105 1.00 87.69 101 ALA A O 1
ATOM 768 N N . VAL A 1 102 ? -2.966 -4.197 -1.255 1.00 86.75 102 VAL A N 1
ATOM 769 C CA . VAL A 1 102 ? -3.928 -3.300 -1.913 1.00 86.75 102 VAL A CA 1
ATOM 770 C C . VAL A 1 102 ? -4.987 -4.130 -2.649 1.00 86.75 102 VAL A C 1
ATOM 772 O O . VAL A 1 102 ? -4.679 -5.109 -3.328 1.00 86.75 102 VAL A O 1
ATOM 775 N N . GLY A 1 103 ? -6.254 -3.747 -2.503 1.00 85.25 103 GLY A N 1
ATOM 776 C CA . GLY A 1 103 ? -7.418 -4.470 -3.016 1.00 85.25 103 GLY A CA 1
ATOM 777 C C . GLY A 1 103 ? -7.938 -5.571 -2.085 1.00 85.25 103 GLY A C 1
ATOM 778 O O . GLY A 1 103 ? -8.966 -6.180 -2.380 1.00 85.25 103 GLY A O 1
ATOM 779 N N . GLN A 1 104 ? -7.272 -5.835 -0.960 1.00 89.19 104 GLN A N 1
ATOM 780 C CA . GLN A 1 104 ? -7.714 -6.849 -0.009 1.00 89.19 104 GLN A CA 1
ATOM 781 C C . GLN A 1 104 ? -8.877 -6.350 0.845 1.00 89.19 104 GLN A C 1
ATOM 783 O O . GLN A 1 104 ? -8.896 -5.200 1.287 1.00 89.19 104 GLN A O 1
ATOM 788 N N . ARG A 1 105 ? -9.852 -7.228 1.104 1.00 92.31 105 ARG A N 1
ATOM 789 C CA . ARG A 1 105 ? -10.923 -6.938 2.057 1.00 92.31 105 ARG A CA 1
ATOM 790 C C . ARG A 1 105 ? -10.421 -7.163 3.473 1.00 92.31 105 ARG A C 1
ATOM 792 O O . ARG A 1 105 ? -9.859 -8.208 3.784 1.00 92.31 105 ARG A O 1
ATOM 799 N N . VAL A 1 106 ? -10.673 -6.197 4.340 1.00 95.31 106 VAL A N 1
ATOM 800 C CA . VAL A 1 106 ? -10.283 -6.249 5.747 1.00 95.31 106 VAL A CA 1
ATOM 801 C C . VAL A 1 106 ? -11.453 -5.843 6.626 1.00 95.31 106 VAL A C 1
ATOM 803 O O . VAL A 1 106 ? -12.260 -4.984 6.263 1.00 95.31 106 VAL A O 1
ATOM 806 N N . GLN A 1 107 ? -11.542 -6.467 7.792 1.00 95.50 107 GLN A N 1
ATOM 807 C CA . GLN A 1 107 ? -12.394 -6.037 8.886 1.00 95.50 107 GLN A CA 1
ATOM 808 C C . GLN A 1 107 ? -11.503 -5.480 9.991 1.00 95.50 107 GLN A C 1
ATOM 810 O O . GLN A 1 107 ? -10.648 -6.177 10.524 1.00 95.50 107 GLN A O 1
ATOM 815 N N . VAL A 1 108 ? -11.713 -4.222 10.351 1.00 96.31 108 VAL A N 1
ATOM 816 C CA . VAL A 1 108 ? -10.909 -3.526 11.349 1.00 96.31 108 VAL A CA 1
ATOM 817 C C . VAL A 1 108 ? -11.775 -3.217 12.558 1.00 96.31 108 VAL A C 1
ATOM 819 O O . VAL A 1 108 ? -12.855 -2.638 12.429 1.00 96.31 108 VAL A O 1
ATOM 822 N N . LYS A 1 109 ? -11.298 -3.601 13.740 1.00 96.12 109 LYS A N 1
ATOM 823 C CA . LYS A 1 109 ? -11.887 -3.246 15.030 1.00 96.12 109 LYS A CA 1
ATOM 824 C C . LYS A 1 109 ? -10.927 -2.324 15.766 1.00 96.12 109 LYS A C 1
ATOM 826 O O . LYS A 1 109 ? -9.745 -2.635 15.896 1.00 96.12 109 LYS A O 1
ATOM 831 N N . GLY A 1 110 ? -11.427 -1.197 16.250 1.00 95.94 110 GLY A N 1
ATOM 832 C CA . GLY A 1 110 ? -10.592 -0.199 16.905 1.00 95.94 110 GLY A CA 1
ATOM 833 C C . GLY A 1 110 ? -11.382 0.981 17.439 1.00 95.94 110 GLY A C 1
ATOM 834 O O . GLY A 1 110 ? -12.600 0.914 17.588 1.00 95.94 110 GLY A O 1
ATOM 835 N N . SER A 1 111 ? -10.674 2.066 17.722 1.00 93.38 111 SER A N 1
ATOM 836 C CA . SER A 1 111 ? -11.245 3.305 18.250 1.00 93.38 111 SER A CA 1
ATOM 837 C C . SER A 1 111 ? -11.020 4.448 17.272 1.00 93.38 111 SER A C 1
ATOM 839 O O . SER A 1 111 ? -9.909 4.621 16.767 1.00 93.38 111 SER A O 1
ATOM 841 N N . TYR A 1 112 ? -12.055 5.246 17.008 1.00 90.50 112 TYR A N 1
ATOM 842 C CA . TYR A 1 112 ? -11.878 6.464 16.220 1.00 90.50 112 TYR A CA 1
ATOM 843 C C . TYR A 1 112 ? -11.033 7.471 16.995 1.00 90.50 112 TYR A C 1
ATOM 845 O O . TYR A 1 112 ? -11.290 7.740 18.171 1.00 90.50 112 TYR A O 1
ATOM 853 N N . LEU A 1 113 ? -10.038 8.041 16.323 1.00 89.25 11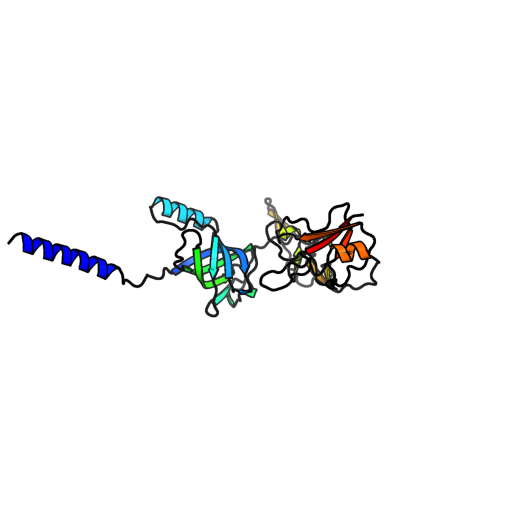3 LEU A N 1
ATOM 854 C CA . LEU A 1 113 ? -9.299 9.172 16.854 1.00 89.25 113 LEU A CA 1
ATOM 855 C C . LEU A 1 113 ? -10.110 10.434 16.582 1.00 89.25 113 LEU A C 1
ATOM 857 O O . LEU A 1 113 ? -10.580 10.663 15.466 1.00 89.25 113 LEU A O 1
ATOM 861 N N . LYS A 1 114 ? -10.298 11.249 17.619 1.00 76.56 114 LYS A N 1
ATOM 862 C CA . LYS A 1 114 ? -10.930 12.558 17.485 1.00 76.56 114 LYS A CA 1
ATOM 863 C C . LYS A 1 114 ? -9.920 13.500 16.834 1.00 76.56 114 LYS A C 1
ATOM 865 O O . LYS A 1 114 ? -9.170 14.178 17.527 1.00 76.56 114 LYS A O 1
ATOM 870 N N . GLU A 1 115 ? -9.869 13.507 15.509 1.00 73.38 115 GLU A N 1
ATOM 871 C CA . GLU A 1 115 ? -9.127 14.532 14.783 1.00 73.38 115 GLU A CA 1
ATOM 872 C C . GLU A 1 115 ? -9.920 15.842 14.795 1.00 73.38 115 GLU A C 1
ATOM 874 O O . GLU A 1 115 ? -11.141 15.865 14.640 1.00 73.38 115 GLU A O 1
ATOM 879 N N . SER A 1 116 ? -9.211 16.946 15.036 1.00 52.44 116 SER A N 1
ATOM 880 C CA . SER A 1 116 ? -9.781 18.298 15.104 1.00 52.44 116 SER A CA 1
ATOM 881 C C . SER A 1 116 ? -10.305 18.783 13.740 1.00 52.44 116 SER A C 1
ATOM 883 O O . SER A 1 116 ? -11.059 19.750 13.657 1.00 52.44 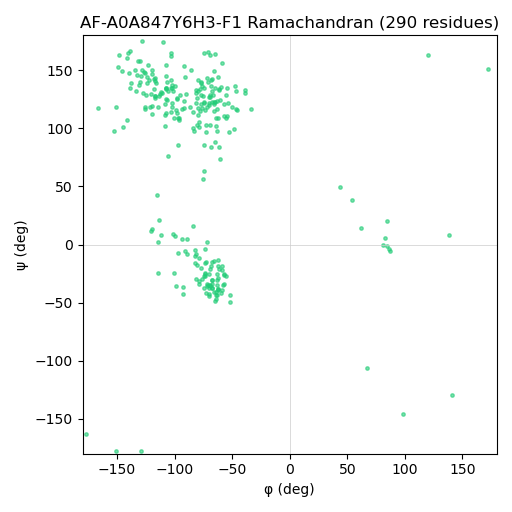116 SER A O 1
ATOM 885 N N . THR A 1 117 ? -9.920 18.112 12.652 1.00 62.97 117 THR A N 1
ATOM 886 C CA . THR A 1 117 ? -10.230 18.510 11.279 1.00 62.97 117 THR A CA 1
ATOM 887 C C . THR A 1 117 ? -11.350 17.655 10.685 1.00 62.97 117 THR A C 1
ATOM 889 O O . THR A 1 117 ? -11.400 16.437 10.809 1.00 62.97 117 THR A O 1
ATOM 892 N N . THR A 1 118 ? -12.296 18.321 10.028 1.00 61.97 118 THR A N 1
ATOM 893 C CA . THR A 1 118 ? -13.627 17.794 9.682 1.00 61.97 118 THR A CA 1
ATOM 894 C C . THR A 1 118 ? -13.665 16.770 8.544 1.00 61.97 118 THR A C 1
ATOM 896 O O . THR A 1 118 ? -14.739 16.248 8.244 1.00 61.97 118 THR A O 1
ATOM 899 N N . THR A 1 119 ? -12.543 16.474 7.884 1.00 71.81 119 THR A N 1
ATOM 900 C CA . THR A 1 119 ? -12.557 15.739 6.606 1.00 71.81 119 THR A CA 1
ATOM 901 C C . THR A 1 119 ? -11.923 14.357 6.647 1.00 71.81 119 THR A C 1
ATOM 903 O O . THR A 1 119 ? -12.314 13.512 5.842 1.00 71.81 119 THR A O 1
ATOM 906 N N . LYS A 1 120 ? -10.999 14.078 7.572 1.00 79.50 120 LYS A N 1
ATOM 907 C CA . LYS A 1 120 ? -10.334 12.772 7.661 1.00 79.50 120 LYS A CA 1
ATOM 908 C C . LYS A 1 120 ? -10.837 11.999 8.869 1.00 79.50 120 LYS A C 1
ATOM 910 O O . LYS A 1 120 ? -11.045 12.539 9.947 1.00 79.50 120 LYS A O 1
ATOM 915 N N . THR A 1 121 ? -11.123 10.719 8.651 1.00 88.00 121 THR A N 1
ATOM 916 C CA . THR A 1 121 ? -11.520 9.802 9.717 1.00 88.00 121 THR A CA 1
ATOM 917 C C . THR A 1 121 ? -10.368 8.841 9.952 1.00 88.00 121 THR A C 1
ATOM 919 O O . THR A 1 121 ? -10.091 7.997 9.099 1.00 88.00 121 THR A O 1
ATOM 922 N N . SER A 1 122 ? -9.725 8.966 11.109 1.00 92.38 122 SER A N 1
ATOM 923 C CA . SER A 1 122 ? -8.645 8.078 11.533 1.00 92.38 122 SER A CA 1
ATOM 924 C C . SER A 1 122 ? -9.154 7.074 12.563 1.00 92.38 122 SER A C 1
ATOM 926 O O . SER A 1 122 ? -9.913 7.415 13.474 1.00 92.38 122 SER A O 1
ATOM 928 N N . LEU A 1 123 ? -8.747 5.816 12.417 1.00 93.81 123 LEU A N 1
ATOM 929 C CA . LEU A 1 123 ? -9.119 4.714 13.297 1.00 93.81 123 LEU A CA 1
ATOM 930 C C . LEU A 1 123 ? -7.849 4.039 13.812 1.00 93.81 123 LEU A C 1
ATOM 932 O O . LEU A 1 123 ? -7.078 3.487 13.031 1.00 93.81 123 LEU A O 1
ATOM 936 N N . LYS A 1 124 ? -7.642 4.063 15.132 1.00 96.25 124 LYS A N 1
ATOM 937 C CA . LYS A 1 124 ? -6.574 3.307 15.794 1.00 96.25 124 LYS A CA 1
ATOM 938 C C . LYS A 1 124 ? -7.030 1.859 15.944 1.00 96.25 124 LYS A C 1
ATOM 940 O O . LYS A 1 124 ? -7.975 1.587 16.690 1.00 96.25 124 LYS A O 1
ATOM 945 N N . ALA A 1 125 ? -6.403 0.946 15.211 1.00 96.94 125 ALA A N 1
ATOM 946 C CA . ALA A 1 125 ? -6.797 -0.455 15.170 1.00 96.94 125 ALA A CA 1
ATOM 947 C C . ALA A 1 125 ? -6.326 -1.216 16.414 1.00 96.94 125 ALA A C 1
ATOM 949 O O . ALA A 1 125 ? -5.166 -1.150 16.807 1.00 96.94 125 ALA A O 1
ATOM 950 N N . THR A 1 126 ? -7.228 -1.998 16.998 1.00 97.31 126 THR A N 1
ATOM 951 C CA . THR A 1 126 ? -6.901 -2.997 18.023 1.00 97.31 126 THR A CA 1
ATOM 952 C C . THR A 1 126 ? -6.813 -4.386 17.402 1.00 97.31 126 THR A C 1
ATOM 954 O O . THR A 1 126 ? -6.020 -5.209 17.833 1.00 97.31 126 THR A O 1
ATOM 957 N N . ASN A 1 127 ? -7.649 -4.682 16.405 1.00 97.44 127 ASN A N 1
ATOM 958 C CA . ASN A 1 127 ? -7.634 -5.946 15.673 1.00 97.44 127 ASN A CA 1
ATOM 959 C C . ASN A 1 127 ? -7.851 -5.672 14.179 1.00 97.44 127 ASN A C 1
ATOM 961 O O . ASN A 1 127 ? -8.773 -4.938 13.807 1.00 97.44 127 ASN A O 1
ATOM 965 N N . VAL A 1 128 ? -7.052 -6.310 13.330 1.00 97.31 128 VAL A N 1
ATOM 966 C CA . VAL A 1 128 ? -7.200 -6.303 11.874 1.00 97.31 128 VAL A CA 1
ATOM 967 C C . VAL A 1 128 ? -7.412 -7.738 11.408 1.00 97.31 128 VAL A C 1
ATOM 969 O O . VAL A 1 128 ? -6.519 -8.576 11.483 1.00 97.31 128 VAL A O 1
ATOM 972 N N . PHE A 1 129 ? -8.614 -8.020 10.920 1.00 96.62 129 PHE A N 1
ATOM 973 C CA . PHE A 1 129 ? -8.974 -9.289 10.309 1.00 96.62 129 PHE A CA 1
ATOM 974 C C . PHE A 1 129 ? -8.834 -9.177 8.797 1.00 96.62 129 PHE A C 1
ATOM 976 O O . PHE A 1 129 ? -9.649 -8.550 8.116 1.00 96.62 129 PHE A O 1
ATOM 983 N N . ILE A 1 130 ? -7.797 -9.811 8.277 1.00 94.94 130 ILE A N 1
ATOM 984 C CA . ILE A 1 130 ? -7.562 -9.992 6.858 1.00 94.94 130 ILE A CA 1
ATOM 985 C C . ILE A 1 130 ? -8.563 -11.034 6.371 1.00 94.94 130 ILE A C 1
ATOM 987 O O . ILE A 1 130 ? -8.435 -12.233 6.643 1.00 94.94 130 ILE A O 1
ATOM 991 N N . LEU A 1 131 ? -9.611 -10.560 5.700 1.00 91.69 131 LEU A N 1
ATOM 992 C CA . LEU A 1 131 ? -10.603 -11.443 5.114 1.00 91.69 131 LEU A CA 1
ATOM 993 C C . LEU A 1 131 ? -9.952 -12.119 3.910 1.00 91.69 131 LEU A C 1
ATOM 995 O O . LEU A 1 131 ? -9.115 -11.512 3.232 1.00 91.69 131 LEU A O 1
ATOM 999 N N . THR A 1 132 ? -10.302 -13.392 3.705 1.00 69.69 132 THR A N 1
ATOM 1000 C CA . THR A 1 132 ? -9.791 -14.249 2.629 1.00 69.69 132 THR A CA 1
ATOM 1001 C C . THR A 1 132 ? -9.660 -13.416 1.357 1.00 69.69 132 THR A C 1
ATOM 1003 O O . THR A 1 132 ? -10.585 -12.642 1.066 1.00 69.69 132 THR A O 1
ATOM 1006 N N . PRO A 1 133 ? -8.519 -13.495 0.644 1.00 55.47 133 PRO A N 1
ATOM 1007 C CA . PRO A 1 133 ? -8.301 -12.683 -0.538 1.00 55.47 133 PRO A CA 1
ATOM 1008 C C . PRO A 1 133 ? -9.538 -12.780 -1.419 1.00 55.47 133 PRO A C 1
ATOM 1010 O O . PRO A 1 133 ? -10.100 -13.865 -1.593 1.00 55.47 133 PRO A O 1
ATOM 1013 N N . VAL A 1 134 ? -9.971 -11.635 -1.960 1.00 47.81 134 VAL A N 1
ATOM 1014 C CA . VAL A 1 134 ? -10.759 -11.674 -3.189 1.00 47.81 134 VAL A CA 1
ATOM 1015 C C . VAL A 1 134 ? -9.974 -12.634 -4.063 1.00 47.81 134 VAL A C 1
ATOM 1017 O O . VAL A 1 134 ? -8.790 -12.376 -4.303 1.00 47.81 134 VAL A O 1
ATOM 1020 N N . GLN A 1 135 ? -10.575 -13.771 -4.421 1.00 42.81 135 GLN A N 1
ATOM 1021 C CA . GLN A 1 135 ? -10.080 -14.551 -5.534 1.00 42.81 135 GLN A CA 1
ATOM 1022 C C . GLN A 1 135 ? -10.220 -13.598 -6.711 1.00 42.81 135 GLN A C 1
ATOM 1024 O O . GLN A 1 135 ? -11.248 -13.519 -7.375 1.00 42.81 135 GLN A O 1
ATOM 1029 N N . VAL A 1 136 ? -9.216 -12.736 -6.869 1.00 41.81 136 VAL A N 1
ATOM 1030 C CA . VAL A 1 136 ? -8.908 -12.155 -8.149 1.00 41.81 136 VAL A CA 1
ATOM 1031 C C . VAL A 1 136 ? -8.726 -13.418 -8.948 1.00 41.81 136 VAL A C 1
ATOM 1033 O O . VAL A 1 136 ? -7.838 -14.201 -8.614 1.00 41.81 136 VAL A O 1
ATOM 1036 N N . ALA A 1 137 ? -9.678 -13.700 -9.835 1.00 40.50 137 ALA A N 1
ATOM 1037 C CA . ALA A 1 137 ? -9.497 -14.724 -10.835 1.00 40.50 137 ALA A CA 1
ATOM 1038 C C . ALA A 1 137 ? -8.173 -14.347 -11.495 1.00 40.50 137 ALA A C 1
ATOM 1040 O O . ALA A 1 137 ? -8.115 -13.365 -12.240 1.00 40.50 137 ALA A O 1
ATOM 1041 N N . LEU A 1 138 ? -7.101 -14.994 -11.034 1.00 41.06 138 LEU A N 1
ATOM 1042 C CA . LEU A 1 138 ? -5.766 -14.828 -11.560 1.00 41.06 138 LEU A CA 1
ATOM 1043 C C . LEU A 1 138 ? -5.942 -15.311 -12.978 1.00 41.06 138 LEU A C 1
ATOM 1045 O O . LEU A 1 138 ? -6.328 -16.457 -13.221 1.00 41.06 138 LEU A O 1
ATOM 1049 N N . LYS A 1 139 ? -5.897 -14.348 -13.889 1.00 50.16 139 LYS A N 1
ATOM 1050 C CA . LYS A 1 139 ? -6.071 -14.661 -15.285 1.00 50.16 139 LYS A CA 1
ATOM 1051 C C . LYS A 1 139 ? -4.687 -15.091 -15.689 1.00 50.16 139 LYS A C 1
ATOM 1053 O O . LYS A 1 139 ? -3.863 -14.220 -15.952 1.00 50.16 139 LYS A O 1
ATOM 1058 N N . GLU A 1 140 ? -4.495 -16.403 -15.696 1.00 56.59 140 GLU A N 1
ATOM 1059 C CA . GLU A 1 140 ? -3.216 -17.033 -15.983 1.00 56.59 140 GLU A CA 1
ATOM 1060 C C . GLU A 1 140 ? -2.491 -16.289 -17.089 1.00 56.59 140 GLU A C 1
ATOM 1062 O O . GLU A 1 140 ? -3.073 -15.966 -18.136 1.00 56.59 140 GLU A O 1
ATOM 1067 N N . CYS A 1 141 ? -1.227 -15.978 -16.829 1.00 68.44 141 CYS A N 1
ATOM 1068 C CA . CYS A 1 141 ? -0.390 -15.444 -17.878 1.00 68.44 141 CYS A CA 1
ATOM 1069 C C . CYS A 1 141 ? -0.304 -16.500 -18.987 1.00 68.44 141 CYS A C 1
ATOM 1071 O O . CYS A 1 141 ? -0.108 -17.683 -18.719 1.00 68.44 141 CYS A O 1
ATOM 1073 N N . GLN A 1 142 ? -0.499 -16.085 -20.235 1.00 75.19 142 GLN A N 1
ATOM 1074 C CA . GLN A 1 142 ? -0.293 -16.961 -21.391 1.00 75.19 142 GLN A CA 1
ATOM 1075 C C . GLN A 1 142 ? 1.057 -16.673 -22.040 1.00 75.19 142 GLN A C 1
ATOM 1077 O O . GLN A 1 142 ? 1.640 -17.527 -22.702 1.00 75.19 142 GLN A O 1
ATOM 1082 N N . THR A 1 143 ? 1.556 -15.453 -21.849 1.00 78.62 143 THR A N 1
ATOM 1083 C CA . THR A 1 143 ? 2.798 -14.955 -22.424 1.00 78.62 143 THR A CA 1
ATOM 1084 C C . THR A 1 143 ? 3.548 -14.089 -21.414 1.00 78.62 143 THR A C 1
ATOM 1086 O O . THR A 1 143 ? 2.953 -13.533 -20.491 1.00 78.62 143 THR A O 1
ATOM 1089 N N . ASP A 1 144 ? 4.852 -13.892 -21.619 1.00 78.25 144 ASP A N 1
ATOM 1090 C CA . ASP A 1 144 ? 5.654 -12.951 -20.819 1.00 78.25 144 ASP A CA 1
ATOM 1091 C C . ASP A 1 144 ? 5.072 -11.523 -20.830 1.00 78.25 144 ASP A C 1
ATOM 1093 O O . ASP A 1 144 ? 5.214 -10.785 -19.857 1.00 78.25 144 ASP A O 1
ATOM 1097 N N . ALA A 1 145 ? 4.347 -11.141 -21.891 1.00 78.94 145 ALA A N 1
ATOM 1098 C CA . ALA A 1 145 ? 3.680 -9.842 -22.001 1.00 78.94 145 ALA A CA 1
ATOM 1099 C C . ALA A 1 145 ? 2.501 -9.667 -21.022 1.00 78.94 145 ALA A C 1
ATOM 1101 O O . ALA A 1 145 ? 2.083 -8.532 -20.750 1.00 78.94 145 ALA A O 1
ATOM 1102 N N . ASP A 1 146 ? 1.977 -10.774 -20.488 1.00 76.44 146 ASP A N 1
ATOM 1103 C CA . ASP A 1 146 ? 0.934 -10.782 -19.465 1.00 76.44 146 ASP A CA 1
ATOM 1104 C C . ASP A 1 146 ? 1.499 -10.582 -18.059 1.00 76.44 146 ASP A C 1
ATOM 1106 O O . ASP A 1 146 ? 0.728 -10.344 -17.130 1.00 76.44 146 ASP A O 1
ATOM 1110 N N . CYS A 1 147 ? 2.821 -10.620 -17.891 1.00 78.44 147 CYS A N 1
ATOM 1111 C CA . CYS A 1 147 ? 3.495 -10.392 -16.625 1.00 78.44 147 CYS A CA 1
ATOM 1112 C C . CYS A 1 147 ? 4.119 -8.995 -16.578 1.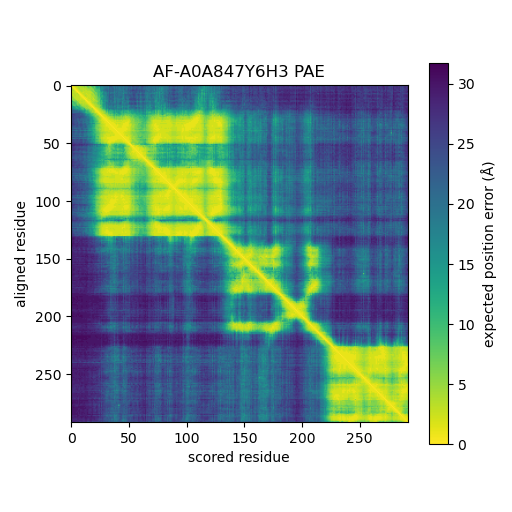00 78.44 147 CYS A C 1
ATOM 1114 O O . CYS A 1 147 ? 4.639 -8.465 -17.555 1.00 78.44 147 CYS A O 1
ATOM 1116 N N . THR A 1 148 ? 4.050 -8.362 -15.414 1.00 81.19 148 THR A N 1
ATOM 1117 C CA . THR A 1 148 ? 4.659 -7.061 -15.163 1.00 81.19 148 THR A CA 1
ATOM 1118 C C . THR A 1 148 ? 5.275 -7.044 -13.782 1.00 81.19 148 THR A C 1
ATOM 1120 O O . THR A 1 148 ? 4.780 -7.669 -12.840 1.00 81.19 148 THR A O 1
ATOM 1123 N N . TRP A 1 149 ? 6.366 -6.303 -13.644 1.00 78.31 149 TRP A N 1
ATOM 1124 C CA . TRP A 1 149 ? 6.938 -6.098 -12.331 1.00 78.31 149 TRP A CA 1
ATOM 1125 C C . TRP A 1 149 ? 6.023 -5.190 -11.512 1.00 78.31 149 TRP A C 1
ATOM 1127 O O . TRP A 1 149 ? 5.446 -4.242 -12.047 1.00 78.31 149 TRP A O 1
ATOM 1137 N N . CYS A 1 150 ? 5.861 -5.501 -10.230 1.00 69.69 150 CYS A N 1
ATOM 1138 C CA . CYS A 1 150 ? 5.201 -4.623 -9.290 1.00 69.69 150 CYS A CA 1
ATOM 1139 C C . CYS A 1 150 ? 5.851 -4.619 -7.908 1.00 69.69 150 CYS A C 1
ATOM 1141 O O . CYS A 1 150 ? 5.717 -5.570 -7.132 1.00 69.69 150 CYS A O 1
ATOM 1143 N N . GLY A 1 151 ? 6.549 -3.525 -7.589 1.00 74.44 151 GLY A N 1
ATOM 1144 C CA . GLY A 1 151 ? 7.282 -3.383 -6.329 1.00 74.44 151 GLY A CA 1
ATOM 1145 C C . GLY A 1 151 ? 8.454 -4.360 -6.270 1.00 74.44 151 GLY A C 1
ATOM 1146 O O . GLY A 1 151 ? 9.428 -4.182 -6.986 1.00 74.44 151 GLY A O 1
ATOM 1147 N N . ASN A 1 152 ? 8.336 -5.415 -5.461 1.00 65.62 152 ASN A N 1
ATOM 1148 C CA . ASN A 1 152 ? 9.334 -6.490 -5.355 1.00 65.62 152 ASN A CA 1
ATOM 1149 C C . ASN A 1 152 ? 8.831 -7.832 -5.916 1.00 65.62 152 ASN A C 1
ATOM 1151 O O . ASN A 1 152 ? 9.476 -8.864 -5.733 1.00 65.62 152 ASN A O 1
ATOM 1155 N N . THR A 1 153 ? 7.668 -7.831 -6.569 1.00 69.56 153 THR A N 1
ATOM 1156 C CA . THR A 1 153 ? 6.967 -9.044 -7.009 1.00 69.56 153 THR A CA 1
ATOM 1157 C C . THR A 1 153 ? 6.638 -8.992 -8.495 1.00 69.56 153 THR A C 1
ATOM 1159 O O . THR A 1 153 ? 6.394 -7.922 -9.041 1.00 69.56 153 THR A O 1
ATOM 1162 N N . CYS A 1 154 ? 6.619 -10.150 -9.149 1.00 75.19 154 CYS A N 1
ATOM 1163 C CA . CYS A 1 154 ? 6.174 -10.306 -10.531 1.00 75.19 154 CYS A CA 1
ATOM 1164 C C . CYS A 1 154 ? 4.676 -10.649 -10.506 1.00 75.19 154 CYS A C 1
ATOM 1166 O O . CYS A 1 154 ? 4.278 -11.580 -9.809 1.00 75.19 154 CYS A O 1
ATOM 1168 N N . VAL A 1 155 ? 3.841 -9.861 -11.184 1.00 77.25 155 VAL A N 1
ATOM 1169 C CA . VAL A 1 155 ? 2.373 -9.982 -11.132 1.00 77.25 155 VAL A CA 1
ATOM 1170 C C . VAL A 1 155 ? 1.772 -9.973 -12.530 1.00 77.25 155 VAL A C 1
ATOM 1172 O O . VAL A 1 155 ? 2.362 -9.450 -13.470 1.00 77.25 155 VAL A O 1
ATOM 1175 N N . GLU A 1 156 ? 0.563 -10.503 -12.675 1.00 77.44 156 GLU A N 1
ATOM 1176 C CA . GLU A 1 156 ? -0.178 -10.428 -13.933 1.00 77.44 156 GLU A CA 1
ATOM 1177 C C . GLU A 1 156 ? -0.625 -8.990 -14.225 1.00 77.44 156 GLU A C 1
ATOM 1179 O O . GLU A 1 156 ? -1.309 -8.345 -13.426 1.00 77.44 156 GLU A O 1
ATOM 1184 N N . LYS A 1 157 ? -0.335 -8.495 -15.423 1.00 73.38 157 LYS A N 1
ATOM 1185 C CA . LYS A 1 157 ? -0.664 -7.147 -15.892 1.00 73.38 157 LYS A CA 1
ATOM 1186 C C . LYS A 1 157 ? -2.160 -6.840 -15.818 1.00 73.38 157 LYS A C 1
ATOM 1188 O O . LYS A 1 157 ? -2.550 -5.715 -15.510 1.00 73.38 157 LYS A O 1
ATOM 1193 N N . ASN A 1 158 ? -3.020 -7.834 -16.046 1.00 65.94 158 ASN A N 1
ATOM 1194 C CA . ASN A 1 158 ? -4.472 -7.647 -15.988 1.00 65.94 158 ASN A CA 1
ATOM 1195 C C . ASN A 1 158 ? -4.980 -7.406 -14.550 1.00 65.94 158 ASN A C 1
ATOM 1197 O O . ASN A 1 158 ? -5.985 -6.719 -14.366 1.00 65.94 158 ASN A O 1
ATOM 1201 N N . THR A 1 159 ? -4.257 -7.881 -13.526 1.00 60.66 159 THR A N 1
ATOM 1202 C CA . THR A 1 159 ? -4.600 -7.629 -12.112 1.00 60.66 159 THR A CA 1
ATOM 1203 C C . THR A 1 159 ? -4.299 -6.197 -11.659 1.00 60.66 159 THR A C 1
ATOM 1205 O O . THR A 1 159 ? -4.863 -5.734 -10.664 1.00 60.66 159 THR A O 1
ATOM 1208 N N . LEU A 1 160 ? -3.496 -5.447 -12.425 1.00 56.44 160 LEU A N 1
ATOM 1209 C CA . LEU A 1 160 ? -3.220 -4.033 -12.165 1.00 56.44 160 LEU A CA 1
ATOM 1210 C C . LEU A 1 160 ? -4.335 -3.084 -12.614 1.00 56.44 160 LEU A C 1
ATOM 1212 O O . LEU A 1 160 ? -4.332 -1.929 -12.203 1.00 56.44 160 LEU A O 1
ATOM 1216 N N . LYS A 1 161 ? -5.332 -3.529 -13.392 1.00 51.97 161 LYS A N 1
ATOM 1217 C CA . LYS A 1 161 ? -6.417 -2.631 -13.842 1.00 51.97 161 LYS A CA 1
ATOM 1218 C C . LYS A 1 161 ? -7.167 -1.948 -12.689 1.00 51.97 161 LYS A C 1
ATOM 1220 O O . LYS A 1 161 ? -7.679 -0.852 -12.876 1.00 51.97 161 LYS A O 1
ATOM 1225 N N . ASN A 1 162 ? -7.169 -2.564 -11.501 1.00 41.53 162 ASN A N 1
ATOM 1226 C CA . ASN A 1 162 ? -7.782 -2.030 -10.281 1.00 41.53 162 ASN A CA 1
ATOM 1227 C C . ASN A 1 162 ? -6.783 -1.833 -9.121 1.00 41.53 162 ASN A C 1
ATOM 1229 O O . ASN A 1 162 ? -7.206 -1.635 -7.982 1.00 41.53 162 ASN A O 1
ATOM 1233 N N . ARG A 1 163 ? -5.468 -1.922 -9.366 1.00 48.69 163 ARG A N 1
ATOM 1234 C CA . ARG A 1 163 ? -4.427 -1.772 -8.334 1.00 48.69 163 ARG A CA 1
ATOM 1235 C C . ARG A 1 163 ? -3.356 -0.798 -8.803 1.00 48.69 163 ARG A C 1
ATOM 1237 O O . ARG A 1 163 ? -2.910 -0.855 -9.941 1.00 48.69 163 ARG A O 1
ATOM 1244 N N . MET A 1 164 ? -2.917 0.083 -7.911 1.00 42.06 164 MET A N 1
ATOM 1245 C CA . MET A 1 164 ? -1.779 0.953 -8.190 1.00 42.06 164 MET A CA 1
ATOM 1246 C C . MET A 1 164 ? -0.481 0.196 -7.941 1.00 42.06 164 MET A C 1
ATOM 1248 O O . MET A 1 164 ? -0.325 -0.458 -6.911 1.00 42.06 164 MET A O 1
ATOM 1252 N N . CYS A 1 165 ? 0.438 0.301 -8.892 1.00 52.94 165 CYS A N 1
ATOM 1253 C CA . CYS A 1 165 ? 1.747 -0.307 -8.801 1.00 52.94 165 CYS A CA 1
ATOM 1254 C C . CYS A 1 165 ? 2.812 0.761 -8.546 1.00 52.94 165 CYS A C 1
ATOM 1256 O O . CYS A 1 165 ? 2.910 1.716 -9.312 1.00 52.94 165 CYS A O 1
ATOM 1258 N N . ALA A 1 166 ? 3.596 0.609 -7.478 1.00 38.84 166 ALA A N 1
ATOM 1259 C CA . ALA A 1 166 ? 4.608 1.597 -7.095 1.00 38.84 166 ALA A CA 1
ATOM 1260 C C . ALA A 1 166 ? 5.851 1.582 -8.007 1.00 38.84 166 ALA A C 1
ATOM 1262 O O . ALA A 1 166 ? 6.506 2.606 -8.160 1.00 38.84 166 ALA A O 1
ATOM 1263 N N . GLN A 1 167 ? 6.165 0.437 -8.626 1.00 51.62 167 GLN A N 1
ATOM 1264 C CA . GLN A 1 167 ? 7.336 0.253 -9.487 1.00 51.62 167 GLN A CA 1
ATOM 1265 C C . GLN A 1 167 ? 7.039 -0.805 -10.546 1.00 51.62 167 GLN A C 1
ATOM 1267 O O . GLN A 1 167 ? 6.803 -1.956 -10.193 1.00 51.62 167 GLN A O 1
ATOM 1272 N N . VAL A 1 168 ? 7.078 -0.423 -11.824 1.00 65.44 168 VAL A N 1
ATOM 1273 C CA . VAL A 1 168 ? 6.697 -1.293 -12.957 1.00 65.44 168 VAL A CA 1
ATOM 1274 C C . VAL A 1 168 ? 7.909 -1.966 -13.622 1.00 65.44 168 VAL A C 1
ATOM 1276 O O . VAL A 1 168 ? 7.758 -2.843 -14.469 1.00 65.44 168 VAL A O 1
ATOM 1279 N N . MET A 1 169 ? 9.126 -1.586 -13.220 1.00 67.06 169 MET A N 1
ATOM 1280 C CA . MET A 1 169 ? 10.372 -2.079 -13.809 1.00 67.06 169 MET A CA 1
ATOM 1281 C C . MET A 1 169 ? 11.092 -3.046 -12.857 1.00 67.06 169 MET A C 1
ATOM 1283 O O . MET A 1 169 ? 11.207 -2.726 -11.666 1.00 67.06 169 MET A O 1
ATOM 1287 N N . PRO A 1 170 ? 11.571 -4.208 -13.344 1.00 73.75 170 PRO A N 1
ATOM 1288 C CA . PRO A 1 170 ? 12.300 -5.156 -12.514 1.00 73.75 170 PRO A CA 1
ATOM 1289 C C . PRO A 1 170 ? 13.647 -4.583 -12.039 1.00 73.75 170 PRO A C 1
ATOM 1291 O O . PRO A 1 170 ? 14.254 -3.779 -12.748 1.00 73.75 170 PRO A O 1
ATOM 1294 N N . PRO A 1 171 ? 14.131 -4.987 -10.850 1.00 70.81 171 PRO A N 1
ATOM 1295 C CA . PRO A 1 171 ? 15.492 -4.725 -10.405 1.00 70.81 171 PRO A CA 1
ATOM 1296 C C . PRO A 1 171 ? 16.523 -5.323 -11.364 1.00 70.81 171 PRO A C 1
ATOM 1298 O O . PRO A 1 171 ? 16.253 -6.308 -12.055 1.00 70.81 171 PRO A O 1
ATOM 1301 N N . GLU A 1 172 ? 17.728 -4.762 -11.350 1.00 70.44 172 GLU A N 1
ATOM 1302 C CA . GLU A 1 172 ? 18.837 -5.211 -12.189 1.00 70.44 172 GLU A CA 1
ATOM 1303 C C . GLU A 1 172 ? 19.114 -6.718 -12.015 1.00 70.44 172 GLU A C 1
ATOM 1305 O O . GLU A 1 172 ? 19.114 -7.248 -10.901 1.00 70.44 172 GLU A O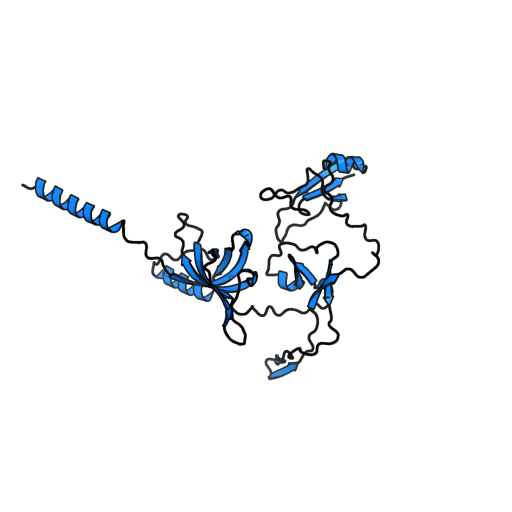 1
ATOM 1310 N N . GLY A 1 173 ? 19.297 -7.425 -13.135 1.00 78.69 173 GLY A N 1
ATOM 1311 C CA . GLY A 1 173 ? 19.559 -8.871 -13.168 1.00 78.69 173 GLY A CA 1
ATOM 1312 C C . GLY A 1 173 ? 18.324 -9.783 -13.122 1.00 78.69 173 GLY A C 1
ATOM 1313 O O . GLY A 1 173 ? 18.472 -11.005 -13.217 1.00 78.69 173 GLY A O 1
ATOM 1314 N N . TYR A 1 174 ? 17.115 -9.224 -13.026 1.00 74.94 174 TYR A N 1
ATOM 1315 C CA . TYR A 1 174 ? 15.872 -9.993 -12.971 1.00 74.94 174 TYR A CA 1
ATOM 1316 C C . TYR A 1 174 ? 14.933 -9.672 -14.131 1.00 74.94 174 TYR A C 1
ATOM 1318 O O . TYR A 1 174 ? 14.843 -8.530 -14.567 1.00 74.94 174 TYR A O 1
ATOM 1326 N N . ASP A 1 175 ? 14.180 -10.680 -14.575 1.00 80.94 175 ASP A N 1
ATOM 1327 C CA . ASP A 1 175 ? 13.030 -10.508 -15.463 1.00 80.94 175 ASP A CA 1
ATOM 1328 C C . ASP A 1 175 ? 11.762 -11.096 -14.826 1.00 80.94 175 ASP A C 1
ATOM 1330 O O . ASP A 1 175 ? 11.801 -11.994 -13.976 1.00 80.94 175 ASP A O 1
ATOM 1334 N N . CYS A 1 176 ? 10.621 -10.550 -15.244 1.00 78.12 176 CYS A N 1
ATOM 1335 C CA . CYS A 1 176 ? 9.293 -11.051 -14.918 1.00 78.12 176 CYS A CA 1
ATOM 1336 C C . CYS A 1 176 ? 8.830 -11.912 -16.090 1.00 78.12 176 CYS A C 1
ATOM 1338 O O . CYS A 1 176 ? 8.575 -11.367 -17.162 1.00 78.12 176 CYS A O 1
ATOM 1340 N N . LYS A 1 177 ? 8.766 -13.232 -15.910 1.00 82.12 177 LYS A N 1
ATOM 1341 C CA . LYS A 1 177 ? 8.358 -14.151 -16.978 1.00 82.12 177 LYS A CA 1
ATOM 1342 C C . LYS A 1 177 ? 7.128 -14.939 -16.589 1.00 82.12 177 LYS A C 1
ATOM 1344 O O . LYS A 1 177 ? 6.923 -15.234 -15.409 1.00 82.12 177 LYS A O 1
ATOM 1349 N N . CYS A 1 178 ? 6.341 -15.287 -17.594 1.00 78.38 178 CYS A N 1
ATOM 1350 C CA . CYS A 1 178 ? 5.320 -16.294 -17.443 1.00 78.38 178 CYS A CA 1
ATOM 1351 C C . CYS A 1 178 ? 6.001 -17.659 -17.485 1.00 78.38 178 CYS A C 1
ATOM 1353 O O . CYS A 1 178 ? 6.608 -18.036 -18.486 1.00 78.38 178 CYS A O 1
ATOM 1355 N N . VAL A 1 179 ? 5.953 -18.384 -16.373 1.00 74.75 179 VAL A N 1
ATOM 1356 C CA . VAL A 1 179 ? 6.506 -19.733 -16.296 1.00 74.75 179 VAL A CA 1
ATOM 1357 C C . VAL A 1 179 ? 5.346 -20.710 -16.387 1.00 74.75 179 VAL A C 1
ATOM 1359 O O . VAL A 1 179 ? 4.440 -20.695 -15.551 1.00 74.75 179 VAL A O 1
ATOM 1362 N N . LEU A 1 180 ? 5.378 -21.528 -17.437 1.00 68.50 180 LEU A N 1
ATOM 1363 C CA . LEU A 1 180 ? 4.521 -22.695 -17.589 1.00 68.50 180 LEU A CA 1
ATOM 1364 C C . LEU A 1 180 ? 5.215 -23.831 -16.829 1.00 68.50 180 LEU A C 1
ATOM 1366 O O . LEU A 1 180 ? 6.206 -24.384 -17.310 1.00 68.50 180 LEU A O 1
ATOM 1370 N N . ASP A 1 181 ? 4.771 -24.125 -15.607 1.00 61.09 181 ASP A N 1
ATOM 1371 C CA . ASP A 1 181 ? 5.286 -25.282 -14.873 1.00 61.09 181 ASP A CA 1
ATOM 1372 C C . ASP A 1 181 ? 4.767 -26.545 -15.581 1.00 61.09 181 ASP A C 1
ATOM 1374 O O . ASP A 1 181 ? 3.596 -26.901 -15.488 1.00 61.09 181 ASP A O 1
ATOM 1378 N N . HIS A 1 182 ? 5.639 -27.193 -16.359 1.00 47.16 182 HIS A N 1
ATOM 1379 C CA . HIS A 1 182 ? 5.300 -28.358 -17.187 1.00 47.16 182 HIS A CA 1
ATOM 1380 C C . HIS A 1 182 ? 5.049 -29.657 -16.400 1.00 47.16 182 HIS A C 1
ATOM 1382 O O . HIS A 1 182 ? 4.742 -30.673 -17.009 1.00 47.16 182 HIS A O 1
ATOM 1388 N N . ASP A 1 183 ? 5.103 -29.615 -15.070 1.00 45.41 183 ASP A N 1
ATOM 1389 C CA . ASP A 1 183 ? 4.721 -30.707 -14.178 1.00 45.41 183 ASP A CA 1
ATOM 1390 C C . ASP A 1 183 ? 4.086 -30.101 -12.923 1.00 45.41 183 ASP A C 1
ATOM 1392 O O . ASP A 1 183 ? 4.779 -29.619 -12.027 1.00 45.41 183 ASP A O 1
ATOM 1396 N N . CYS A 1 184 ? 2.758 -30.122 -12.839 1.00 43.06 184 CYS A N 1
ATOM 1397 C CA . CYS A 1 184 ? 2.021 -29.674 -11.658 1.00 43.06 184 CYS A CA 1
ATOM 1398 C C . CYS A 1 184 ? 1.460 -30.868 -10.858 1.00 43.06 184 CYS A C 1
ATOM 1400 O O . CYS A 1 184 ? 0.252 -31.120 -10.906 1.00 43.06 184 CYS A O 1
ATOM 1402 N N . PRO A 1 185 ? 2.270 -31.611 -10.076 1.00 37.28 185 PRO A N 1
ATOM 1403 C CA . PRO A 1 185 ? 1.730 -32.528 -9.082 1.00 37.28 185 PRO A CA 1
ATOM 1404 C C . PRO A 1 185 ? 1.164 -31.705 -7.913 1.00 37.28 185 PRO A C 1
ATOM 1406 O O . PRO A 1 185 ? 1.900 -31.276 -7.028 1.00 37.28 185 PRO A O 1
ATOM 1409 N N . GLY A 1 186 ? -0.152 -31.457 -7.920 1.00 40.75 186 GLY A N 1
ATOM 1410 C CA . GLY A 1 186 ? -0.860 -30.867 -6.773 1.00 40.75 186 GLY A CA 1
ATOM 1411 C C . GLY A 1 186 ? -1.910 -29.788 -7.056 1.00 40.75 186 GLY A C 1
ATOM 1412 O O . GLY A 1 186 ? -2.411 -29.193 -6.104 1.00 40.75 186 GLY A O 1
ATOM 1413 N N . VAL A 1 187 ? -2.279 -29.512 -8.310 1.00 41.28 187 VAL A N 1
ATOM 1414 C CA . VAL A 1 187 ? -3.343 -28.533 -8.602 1.00 41.28 187 VAL A CA 1
ATOM 1415 C C . VAL A 1 187 ? -4.714 -29.194 -8.446 1.00 41.28 187 VAL A C 1
ATOM 1417 O O . VAL A 1 187 ? -5.019 -30.187 -9.105 1.00 41.28 187 VAL A O 1
ATOM 1420 N N . ILE A 1 188 ? -5.549 -28.643 -7.560 1.00 38.78 188 ILE A N 1
ATOM 1421 C CA . ILE A 1 188 ? -6.957 -29.033 -7.435 1.00 38.78 188 ILE A CA 1
ATOM 1422 C C . ILE A 1 188 ? -7.677 -28.521 -8.693 1.00 38.78 188 ILE A C 1
ATOM 1424 O O . ILE A 1 188 ? -7.658 -27.310 -8.925 1.00 38.78 188 ILE A O 1
ATOM 1428 N N . PRO A 1 189 ? -8.299 -29.394 -9.505 1.00 42.72 189 PRO A N 1
ATOM 1429 C CA . PRO A 1 189 ? -8.999 -28.977 -10.711 1.00 42.72 189 PRO A CA 1
ATOM 1430 C C . PRO A 1 189 ? -10.062 -27.922 -10.389 1.00 42.72 189 PRO A C 1
ATOM 1432 O O . PRO A 1 189 ? -10.898 -28.118 -9.505 1.00 42.72 189 PRO A O 1
ATOM 1435 N N . VAL A 1 190 ? -10.040 -26.799 -11.111 1.00 37.19 190 VAL A N 1
ATOM 1436 C CA . VAL A 1 190 ? -11.115 -25.809 -11.030 1.00 37.19 190 VAL A CA 1
ATOM 1437 C C . VAL A 1 190 ? -12.271 -26.318 -11.874 1.00 37.19 190 VAL A C 1
ATOM 1439 O O . VAL A 1 190 ? -12.236 -26.306 -13.105 1.00 37.19 190 VAL A O 1
ATOM 1442 N N . THR A 1 191 ? -13.297 -26.791 -11.182 1.00 38.28 191 THR A N 1
ATOM 1443 C CA . THR A 1 191 ? -14.531 -27.256 -11.793 1.00 38.28 191 THR A CA 1
ATOM 1444 C C . THR A 1 191 ? -15.450 -26.065 -12.045 1.00 38.28 191 THR A C 1
ATOM 1446 O O . THR A 1 191 ? -15.923 -25.429 -11.101 1.00 38.28 191 THR A O 1
ATOM 1449 N N . ILE A 1 192 ? -15.712 -25.754 -13.312 1.00 37.78 192 ILE A N 1
ATOM 1450 C CA . ILE A 1 192 ? -16.651 -24.703 -13.705 1.00 37.78 192 ILE A CA 1
ATOM 1451 C C . ILE A 1 192 ? -17.941 -25.382 -14.154 1.00 37.78 192 ILE A C 1
ATOM 1453 O O . ILE A 1 192 ? -17.957 -26.079 -15.165 1.00 37.78 192 ILE A O 1
ATOM 1457 N N . THR A 1 193 ? -19.024 -25.173 -13.410 1.00 33.28 193 THR A N 1
ATOM 1458 C CA . THR A 1 193 ? -20.359 -25.623 -13.817 1.00 33.28 193 THR A CA 1
ATOM 1459 C C . THR A 1 193 ? -21.062 -24.484 -14.546 1.00 33.28 193 THR A C 1
ATOM 1461 O O . THR A 1 193 ? -21.298 -23.426 -13.958 1.00 33.28 193 THR A O 1
ATOM 1464 N N . SER A 1 194 ? -21.372 -24.667 -15.828 1.00 36.16 194 SER A N 1
ATOM 1465 C CA . SER A 1 194 ? -22.170 -23.717 -16.605 1.00 36.16 194 SER A CA 1
ATOM 1466 C C . SER A 1 194 ? -23.637 -23.722 -16.162 1.00 36.16 194 SER A C 1
ATOM 1468 O O . SER A 1 194 ? -24.091 -24.593 -15.420 1.00 36.16 194 SER A O 1
ATOM 1470 N N . ALA A 1 195 ? -24.395 -22.706 -16.585 1.00 36.44 195 ALA A N 1
ATOM 1471 C CA . ALA A 1 195 ? -25.781 -22.491 -16.157 1.00 36.44 195 ALA A CA 1
ATOM 1472 C C . ALA A 1 195 ? -26.754 -23.626 -16.550 1.00 36.44 195 ALA A C 1
ATOM 1474 O O . ALA A 1 195 ? -27.823 -23.743 -15.959 1.00 36.44 195 ALA A O 1
ATOM 1475 N N . ASP A 1 196 ? -26.382 -24.464 -17.516 1.00 50.41 196 ASP A N 1
ATOM 1476 C CA . ASP A 1 196 ? -27.080 -25.682 -17.947 1.00 50.41 196 ASP A CA 1
ATOM 1477 C C . ASP A 1 196 ? -26.650 -26.943 -17.170 1.00 50.41 196 ASP A C 1
ATOM 1479 O O . ASP A 1 196 ? -27.097 -28.048 -17.471 1.00 50.41 196 ASP A O 1
ATOM 1483 N N . GLY A 1 197 ? -25.796 -26.796 -16.153 1.00 45.22 197 GLY A N 1
ATOM 1484 C CA . GLY A 1 197 ? -25.311 -27.899 -15.327 1.00 45.22 197 GLY A CA 1
ATOM 1485 C C . GLY A 1 197 ? -24.140 -28.668 -15.937 1.00 45.22 197 GLY A C 1
ATOM 1486 O O . GLY A 1 197 ? -23.717 -29.667 -15.354 1.00 45.22 197 GLY A O 1
ATOM 1487 N N . HIS A 1 198 ? -23.593 -28.226 -17.075 1.00 44.56 198 HIS A N 1
ATOM 1488 C CA . HIS A 1 198 ? -22.433 -28.880 -17.662 1.00 44.56 198 HIS A CA 1
ATOM 1489 C C . HIS A 1 198 ? -21.157 -28.529 -16.889 1.00 44.56 198 HIS A C 1
ATOM 1491 O O . HIS A 1 198 ? -20.848 -27.371 -16.616 1.00 44.56 198 HIS A O 1
ATOM 1497 N N . VAL A 1 199 ? -20.423 -29.560 -16.488 1.00 43.81 199 VAL A N 1
ATOM 1498 C CA . VAL A 1 199 ? -19.259 -29.451 -15.613 1.00 43.81 199 VAL A CA 1
ATOM 1499 C C . VAL A 1 199 ? -18.007 -29.520 -16.481 1.00 43.81 199 VAL A C 1
ATOM 1501 O O . VAL A 1 199 ? -17.691 -30.577 -17.018 1.00 43.81 199 VAL A O 1
ATOM 1504 N N . THR A 1 200 ? -17.303 -28.398 -16.632 1.00 39.06 200 THR A N 1
ATOM 1505 C CA . THR A 1 200 ? -16.054 -28.321 -17.399 1.00 39.06 200 THR A CA 1
ATOM 1506 C C . THR A 1 200 ? -14.870 -28.168 -16.455 1.00 39.06 200 THR A C 1
ATOM 1508 O O . THR A 1 200 ? -14.814 -27.241 -15.644 1.00 39.06 200 THR A O 1
ATOM 1511 N N . THR A 1 201 ? -13.905 -29.071 -16.591 1.00 37.22 201 THR A N 1
ATOM 1512 C CA . THR A 1 201 ? -12.646 -29.057 -15.845 1.00 37.22 201 THR A CA 1
ATOM 1513 C C . THR A 1 201 ? -11.535 -28.644 -16.802 1.00 37.22 201 THR A C 1
ATOM 1515 O O . THR A 1 201 ? -11.254 -29.367 -17.756 1.00 37.22 201 THR A O 1
ATOM 1518 N N . LEU A 1 202 ? -10.932 -27.474 -16.592 1.00 38.94 202 LEU A N 1
ATOM 1519 C CA . LEU A 1 202 ? -9.859 -26.958 -17.450 1.00 38.94 202 LEU A CA 1
ATOM 1520 C C . LEU A 1 202 ? -8.494 -27.157 -16.772 1.00 38.94 202 LEU A C 1
ATOM 1522 O O . LEU A 1 202 ? -8.374 -26.847 -15.584 1.00 38.94 202 LEU A O 1
ATOM 1526 N N . PRO A 1 203 ? -7.461 -27.638 -17.490 1.00 40.38 203 PRO A N 1
ATOM 1527 C CA . PRO A 1 203 ? -6.088 -27.537 -17.016 1.00 40.38 203 PRO A CA 1
ATOM 1528 C C . PRO A 1 203 ? -5.679 -26.062 -17.058 1.00 40.38 203 PRO A C 1
ATOM 1530 O O . PRO A 1 203 ? -5.853 -25.398 -18.079 1.00 40.38 203 PRO A O 1
ATOM 1533 N N . SER A 1 204 ? -5.182 -25.545 -15.941 1.00 47.28 204 SER A N 1
ATOM 1534 C CA . SER A 1 204 ? -4.804 -24.144 -15.799 1.00 47.28 204 SER A CA 1
ATOM 1535 C C . SER A 1 204 ? -3.348 -24.096 -15.322 1.00 47.28 204 SER A C 1
ATOM 1537 O O . SER A 1 204 ? -3.041 -24.648 -14.264 1.00 47.28 204 SER A O 1
ATOM 1539 N N . CYS A 1 205 ? -2.437 -23.529 -16.124 1.00 54.12 205 CYS A N 1
ATOM 1540 C CA . CYS A 1 205 ? -1.019 -23.420 -15.766 1.00 54.1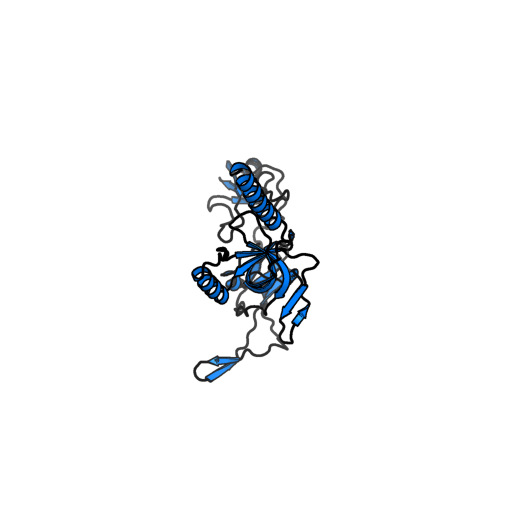2 205 CYS A CA 1
ATOM 1541 C C . CYS A 1 205 ? -0.342 -22.217 -16.445 1.00 54.12 205 CYS A C 1
ATOM 1543 O O . CYS A 1 205 ? 0.142 -22.328 -17.568 1.00 54.12 205 CYS A O 1
ATOM 1545 N N . GLY A 1 206 ? -0.226 -21.098 -15.726 1.00 54.47 206 GLY A N 1
ATOM 1546 C CA . GLY A 1 206 ? 0.697 -20.005 -16.043 1.00 54.47 206 GLY A CA 1
ATOM 1547 C C . GLY A 1 206 ? 0.826 -19.034 -14.869 1.00 54.47 206 GLY A C 1
ATOM 1548 O O . GLY A 1 206 ? -0.156 -18.401 -14.477 1.00 54.47 206 GLY A O 1
ATOM 1549 N N . HIS A 1 207 ? 2.026 -18.905 -14.292 1.00 73.31 207 HIS A N 1
ATOM 1550 C CA . HIS A 1 207 ? 2.291 -17.967 -13.196 1.00 73.31 207 HIS A CA 1
ATOM 1551 C C . HIS A 1 207 ? 3.429 -17.002 -13.526 1.00 73.31 207 HIS A C 1
ATOM 1553 O O . HIS A 1 207 ? 4.475 -17.380 -14.054 1.00 73.31 207 HIS A O 1
ATOM 1559 N N . CYS A 1 208 ? 3.242 -15.738 -13.148 1.00 73.31 208 CYS A N 1
ATOM 1560 C CA . CYS A 1 208 ? 4.280 -14.724 -13.247 1.00 73.31 208 CYS A CA 1
ATOM 1561 C C . CYS A 1 208 ? 5.341 -14.951 -12.162 1.00 73.31 208 CYS A C 1
ATOM 1563 O O . CYS A 1 208 ? 5.060 -14.833 -10.968 1.00 73.31 208 CYS A O 1
ATOM 1565 N N . LYS A 1 209 ? 6.575 -15.263 -12.568 1.00 80.50 209 LYS A N 1
ATOM 1566 C CA . LYS A 1 209 ? 7.688 -15.559 -11.660 1.00 80.50 209 LYS A CA 1
ATOM 1567 C C . LYS A 1 209 ? 8.880 -14.651 -11.931 1.00 80.50 209 LYS A C 1
ATOM 1569 O O . LYS A 1 209 ? 9.202 -14.310 -13.069 1.00 80.50 209 LYS A O 1
ATOM 1574 N N . LYS A 1 210 ? 9.567 -14.287 -10.847 1.00 81.75 210 LYS A N 1
ATOM 1575 C CA . LYS A 1 210 ? 10.894 -13.671 -10.902 1.00 81.75 210 LYS A CA 1
ATOM 1576 C C . LYS A 1 210 ? 11.894 -14.727 -11.365 1.00 81.75 210 LYS A C 1
ATOM 1578 O O . LYS A 1 210 ? 12.064 -15.741 -10.690 1.00 81.75 210 LYS A O 1
ATOM 1583 N N . VAL A 1 211 ? 12.581 -14.465 -12.465 1.00 84.00 211 VAL A N 1
ATOM 1584 C CA . VAL A 1 211 ? 13.651 -15.327 -12.978 1.00 84.00 211 VAL A CA 1
ATOM 1585 C C . VAL A 1 211 ? 14.948 -14.536 -13.096 1.00 84.00 211 VAL A C 1
ATOM 1587 O O . VAL A 1 211 ? 14.934 -13.352 -13.437 1.00 84.00 211 VAL A O 1
ATOM 1590 N N . LEU A 1 212 ? 16.074 -15.181 -12.777 1.00 80.00 212 LEU A N 1
ATOM 1591 C CA . LEU A 1 212 ? 17.391 -14.639 -13.110 1.00 80.00 212 LEU A CA 1
ATOM 1592 C C . LEU A 1 212 ? 17.554 -14.661 -14.631 1.00 80.00 212 LEU A C 1
ATOM 1594 O O . LEU A 1 212 ? 17.138 -15.622 -15.281 1.00 80.00 212 LEU A O 1
ATOM 1598 N N . ARG A 1 213 ? 18.198 -13.638 -15.199 1.00 80.88 213 ARG A N 1
ATOM 1599 C CA . ARG A 1 213 ? 18.581 -13.664 -16.615 1.00 80.88 213 ARG A CA 1
ATOM 1600 C C . ARG A 1 213 ? 19.592 -14.782 -16.876 1.00 80.88 213 ARG A C 1
ATOM 1602 O O . ARG A 1 213 ? 20.776 -14.637 -16.596 1.00 80.88 213 ARG A O 1
ATOM 1609 N N . SER A 1 214 ? 19.120 -15.892 -17.433 1.00 50.28 214 SER A N 1
ATOM 1610 C CA . SER A 1 214 ? 19.943 -16.987 -17.941 1.00 50.28 214 SER A CA 1
ATOM 1611 C C . SER A 1 214 ? 20.126 -16.836 -19.454 1.00 50.28 214 SER A C 1
ATOM 1613 O O . SER A 1 214 ? 19.365 -17.383 -20.247 1.00 50.28 214 SER A O 1
ATOM 1615 N N . GLY A 1 215 ? 21.122 -16.059 -19.881 1.00 55.97 215 GLY A N 1
ATOM 1616 C CA . GLY A 1 215 ? 21.498 -15.995 -21.296 1.00 55.97 215 GLY A CA 1
ATOM 1617 C C . GLY A 1 215 ? 22.539 -14.920 -21.614 1.00 55.97 215 GLY A C 1
ATOM 1618 O O . GLY A 1 215 ? 22.588 -13.902 -20.918 1.00 55.97 215 GLY A O 1
ATOM 1619 N N . PRO A 1 216 ? 23.374 -15.124 -22.655 1.00 45.78 216 PRO A N 1
ATOM 1620 C CA . PRO A 1 216 ? 24.259 -14.087 -23.163 1.00 45.78 216 PRO A CA 1
ATOM 1621 C C . PRO A 1 216 ? 23.396 -12.943 -23.687 1.00 45.78 216 PRO A C 1
ATOM 1623 O O . PRO A 1 216 ? 22.510 -13.144 -24.514 1.00 45.78 216 PRO A O 1
ATOM 1626 N N . SER A 1 217 ? 23.643 -11.756 -23.142 1.00 39.44 217 SER A N 1
ATOM 1627 C CA . SER A 1 217 ? 22.963 -10.509 -23.469 1.00 39.44 217 SER A CA 1
ATOM 1628 C C . SER A 1 217 ? 22.906 -10.306 -24.988 1.00 39.44 217 SER A C 1
ATOM 1630 O O . SER A 1 217 ? 23.883 -9.875 -25.600 1.00 39.44 217 SER A O 1
ATOM 1632 N N . THR A 1 218 ? 21.771 -10.624 -25.619 1.00 35.78 218 THR A N 1
ATOM 1633 C CA . THR A 1 218 ? 21.438 -10.065 -26.930 1.00 35.78 218 THR A CA 1
ATOM 1634 C C . THR A 1 218 ? 21.466 -8.561 -26.760 1.00 35.78 218 THR A C 1
ATOM 1636 O O . THR A 1 218 ? 20.764 -8.035 -25.897 1.00 35.78 218 THR A O 1
ATOM 1639 N N . THR A 1 219 ? 22.325 -7.909 -27.537 1.00 32.22 219 THR A N 1
ATOM 1640 C CA . THR A 1 219 ? 22.674 -6.491 -27.482 1.00 32.22 219 THR A CA 1
ATOM 1641 C C . THR A 1 219 ? 21.453 -5.600 -27.729 1.00 32.22 219 THR A C 1
ATOM 1643 O O . THR A 1 219 ? 21.308 -4.974 -28.771 1.00 32.22 219 THR A O 1
ATOM 1646 N N . HIS A 1 220 ? 20.559 -5.515 -26.751 1.00 35.31 220 HIS A N 1
ATOM 1647 C CA . HIS A 1 220 ? 19.888 -4.265 -26.461 1.00 35.31 220 HIS A CA 1
ATOM 1648 C C . HIS A 1 220 ? 20.958 -3.323 -25.901 1.00 35.31 220 HIS A C 1
ATOM 1650 O O . HIS A 1 220 ? 21.792 -3.790 -25.117 1.00 35.31 220 HIS A O 1
ATOM 1656 N N . PRO A 1 221 ? 20.997 -2.044 -26.324 1.00 36.94 221 PRO A N 1
ATOM 1657 C CA . PRO A 1 221 ? 21.951 -1.084 -25.785 1.00 36.94 221 PRO A CA 1
ATOM 1658 C C . PRO A 1 221 ? 21.861 -1.171 -24.268 1.00 36.94 221 PRO A C 1
ATOM 1660 O O . PRO A 1 221 ? 20.772 -1.032 -23.706 1.00 36.94 221 PRO A O 1
ATOM 1663 N N . ALA A 1 222 ? 22.986 -1.549 -23.656 1.00 34.91 222 ALA A N 1
ATOM 1664 C CA . ALA A 1 222 ? 23.087 -1.818 -22.238 1.00 34.91 222 ALA A CA 1
ATOM 1665 C C . ALA A 1 222 ? 22.381 -0.685 -21.499 1.00 34.91 222 ALA A C 1
ATOM 1667 O O . ALA A 1 222 ? 22.774 0.475 -21.619 1.00 34.91 222 ALA A O 1
ATOM 1668 N N . THR A 1 223 ? 21.296 -1.013 -20.797 1.00 42.09 223 THR A N 1
ATOM 1669 C CA . THR A 1 223 ? 20.744 -0.107 -19.803 1.00 42.09 223 THR A CA 1
ATOM 1670 C C . THR A 1 223 ? 21.842 0.005 -18.763 1.00 42.09 223 THR A C 1
ATOM 1672 O O . THR A 1 223 ? 22.068 -0.927 -17.997 1.00 42.09 223 THR A O 1
ATOM 1675 N N . SER A 1 224 ? 22.616 1.081 -18.882 1.00 40.88 224 SER A N 1
ATOM 1676 C CA . SER A 1 224 ? 23.721 1.425 -18.010 1.00 40.88 224 SER A CA 1
ATOM 1677 C C . SER A 1 224 ? 23.257 1.264 -16.574 1.00 40.88 224 SER A C 1
ATOM 1679 O O . SER A 1 224 ? 22.190 1.783 -16.226 1.00 40.88 224 SER A O 1
ATOM 1681 N N . THR A 1 225 ? 24.062 0.591 -15.754 1.00 43.47 225 THR A N 1
ATOM 1682 C CA . THR A 1 225 ? 24.099 0.799 -14.307 1.00 43.47 225 THR A CA 1
ATOM 1683 C C . THR A 1 225 ? 23.819 2.279 -14.084 1.00 43.47 225 THR A C 1
ATOM 1685 O O . THR A 1 225 ? 24.525 3.114 -14.653 1.00 43.47 225 THR A O 1
ATOM 1688 N N . SER A 1 226 ? 22.718 2.621 -13.413 1.00 57.78 226 SER A N 1
ATOM 1689 C CA . SER A 1 226 ? 22.289 4.014 -13.258 1.00 57.78 226 SER A CA 1
ATOM 1690 C C . SER A 1 226 ? 23.192 4.706 -12.239 1.00 57.78 226 SER A C 1
ATOM 1692 O O . SER A 1 226 ? 22.765 5.068 -11.145 1.00 57.78 226 SER A O 1
ATOM 1694 N N . GLU A 1 227 ? 24.473 4.803 -12.574 1.00 76.12 227 GLU A N 1
ATOM 1695 C CA . GLU A 1 227 ? 25.427 5.674 -11.935 1.00 76.12 227 GLU A CA 1
ATOM 1696 C C . GLU A 1 227 ? 24.960 7.096 -12.232 1.00 76.12 227 GLU A C 1
ATOM 1698 O O . GLU A 1 227 ? 24.726 7.471 -13.385 1.00 76.12 227 GLU A O 1
ATOM 1703 N N . ILE A 1 228 ? 24.724 7.864 -11.170 1.00 82.06 228 ILE A N 1
ATOM 1704 C CA . ILE A 1 228 ? 24.371 9.271 -11.307 1.00 82.06 228 ILE A CA 1
ATOM 1705 C C . ILE A 1 228 ? 25.571 9.946 -11.962 1.00 82.06 228 ILE A C 1
ATOM 1707 O O . ILE A 1 228 ? 26.656 9.991 -11.384 1.00 82.06 228 ILE A O 1
ATOM 1711 N N . ILE A 1 229 ? 25.375 10.479 -13.163 1.00 88.69 229 ILE A N 1
ATOM 1712 C CA . ILE A 1 229 ? 26.408 11.230 -13.864 1.00 88.69 229 ILE A CA 1
ATOM 1713 C C . ILE A 1 229 ? 26.657 12.502 -13.044 1.00 88.69 229 ILE A C 1
ATOM 1715 O O . ILE A 1 229 ? 25.765 13.348 -12.938 1.00 88.69 229 ILE A O 1
ATOM 1719 N N . ASP A 1 230 ? 27.856 12.658 -12.472 1.00 93.12 230 ASP A N 1
ATOM 1720 C CA . ASP A 1 230 ? 28.257 13.852 -11.703 1.00 93.12 230 ASP A CA 1
ATOM 1721 C C . ASP A 1 230 ? 28.565 15.048 -12.626 1.00 93.12 230 ASP A C 1
ATOM 1723 O O . ASP A 1 230 ? 29.655 15.614 -12.651 1.00 93.12 230 ASP A O 1
ATOM 1727 N N . LYS A 1 231 ? 27.580 15.395 -13.450 1.00 94.44 231 LYS A N 1
ATOM 1728 C CA . LYS A 1 231 ? 27.493 16.578 -14.309 1.00 94.44 231 LYS A CA 1
ATOM 1729 C C . LYS A 1 231 ? 26.056 17.083 -14.267 1.00 94.44 231 LYS A C 1
ATOM 1731 O O . LYS A 1 231 ? 25.166 16.354 -13.834 1.00 94.44 231 LYS A O 1
ATOM 1736 N N . THR A 1 232 ? 25.811 18.307 -14.712 1.00 96.06 232 THR A N 1
ATOM 1737 C CA . THR A 1 232 ? 24.447 18.789 -14.986 1.00 96.06 232 THR A CA 1
ATOM 1738 C C . THR A 1 232 ? 23.888 18.177 -16.277 1.00 96.06 232 THR A C 1
ATOM 1740 O O . THR A 1 232 ? 24.642 17.651 -17.100 1.00 96.06 232 THR A O 1
ATOM 1743 N N . CYS A 1 233 ? 22.572 18.272 -16.496 1.00 95.50 233 CYS A N 1
ATOM 1744 C CA . CYS A 1 233 ? 21.908 17.836 -17.728 1.00 95.50 233 CYS A CA 1
ATOM 1745 C C . CYS A 1 233 ? 22.578 18.435 -18.957 1.00 95.50 233 CYS A C 1
ATOM 1747 O O . CYS A 1 233 ? 22.914 17.731 -19.908 1.00 95.50 233 CYS A O 1
ATOM 1749 N N . GLN A 1 234 ? 22.784 19.750 -18.910 1.00 97.38 234 GLN A N 1
ATOM 1750 C CA . GLN A 1 234 ? 23.347 20.513 -20.009 1.00 97.38 234 GLN A CA 1
ATOM 1751 C C . GLN A 1 234 ? 24.787 20.077 -20.300 1.00 97.38 234 GLN A C 1
ATOM 1753 O O . GLN A 1 234 ? 25.125 19.813 -21.450 1.00 97.38 234 GLN A O 1
ATOM 1758 N N . GLU A 1 235 ? 25.627 19.944 -19.272 1.00 97.31 235 GLU A N 1
ATOM 1759 C CA . GLU A 1 235 ? 27.021 19.513 -19.431 1.00 97.31 235 GLU A CA 1
ATOM 1760 C C . GLU A 1 235 ? 27.127 18.079 -19.960 1.00 97.31 235 GLU A C 1
ATOM 1762 O O . GLU A 1 235 ? 27.968 17.797 -20.815 1.00 97.31 235 GLU A O 1
ATOM 1767 N N . ALA A 1 236 ? 26.278 17.171 -19.471 1.00 96.38 236 ALA A N 1
ATOM 1768 C CA . ALA A 1 236 ? 26.258 15.785 -19.920 1.00 96.38 236 ALA A CA 1
ATOM 1769 C C . ALA A 1 236 ? 25.814 15.670 -21.389 1.00 96.38 236 ALA A C 1
ATOM 1771 O O . ALA A 1 236 ? 26.431 14.928 -22.152 1.00 96.38 236 ALA A O 1
ATOM 1772 N N . CYS A 1 237 ? 24.805 16.442 -21.804 1.00 97.19 237 CYS A N 1
ATOM 1773 C CA . CYS A 1 237 ? 24.332 16.466 -23.187 1.00 97.19 237 CYS A CA 1
ATOM 1774 C C . CYS A 1 237 ? 25.342 17.126 -24.143 1.00 97.19 237 CYS A C 1
ATOM 1776 O O . CYS A 1 237 ? 25.648 16.549 -25.188 1.00 97.19 237 CYS A O 1
ATOM 1778 N N . ILE A 1 238 ? 25.940 18.270 -23.777 1.00 97.06 238 ILE A N 1
ATOM 1779 C CA . ILE A 1 238 ? 26.998 18.909 -24.584 1.00 97.06 238 ILE A CA 1
ATOM 1780 C C . ILE A 1 238 ? 28.191 17.961 -24.760 1.00 97.06 238 ILE A C 1
ATOM 1782 O O . ILE A 1 238 ? 28.716 17.832 -25.865 1.00 97.06 238 ILE A O 1
ATOM 1786 N N . ALA A 1 239 ? 28.596 17.250 -23.701 1.00 96.56 239 ALA A N 1
ATOM 1787 C CA . ALA A 1 239 ? 29.702 16.293 -23.764 1.00 96.56 239 ALA A CA 1
ATOM 1788 C C . ALA A 1 239 ? 29.453 15.128 -24.742 1.00 96.56 239 ALA A C 1
ATOM 1790 O O . ALA A 1 239 ? 30.411 14.502 -25.190 1.00 96.56 239 ALA A O 1
ATOM 1791 N N . GLN A 1 240 ? 28.192 14.850 -25.087 1.00 95.94 240 GLN A N 1
ATOM 1792 C CA . GLN A 1 240 ? 27.801 13.845 -26.080 1.00 95.94 240 GLN A CA 1
ATOM 1793 C C . GLN A 1 240 ? 27.461 14.441 -27.462 1.00 95.94 240 GLN A C 1
ATOM 1795 O O . GLN A 1 240 ? 27.008 13.717 -28.347 1.00 95.94 240 GLN A O 1
ATOM 1800 N N . GLY A 1 241 ? 27.685 15.743 -27.676 1.00 97.19 241 GLY A N 1
ATOM 1801 C CA . GLY A 1 241 ? 27.464 16.407 -28.966 1.00 97.19 241 GLY A CA 1
ATOM 1802 C C . GLY A 1 241 ? 26.026 16.872 -29.222 1.00 97.19 241 GLY A C 1
ATOM 1803 O O . GLY A 1 241 ? 25.656 17.087 -30.375 1.00 97.19 241 GLY A O 1
ATOM 1804 N N . TYR A 1 242 ? 25.214 17.023 -28.176 1.00 97.31 242 TYR A N 1
ATOM 1805 C CA . TYR A 1 242 ? 23.870 17.604 -28.254 1.00 97.31 242 TYR A CA 1
ATOM 1806 C C . TYR A 1 242 ? 23.901 19.117 -27.993 1.00 97.31 242 TYR A C 1
ATOM 1808 O O . TYR A 1 242 ? 24.790 19.615 -27.301 1.00 97.31 242 TYR A O 1
ATOM 1816 N N . THR A 1 243 ? 22.928 19.861 -28.529 1.00 97.19 243 THR A N 1
ATOM 1817 C CA . THR A 1 243 ? 22.863 21.326 -28.371 1.00 97.19 243 THR A CA 1
ATOM 1818 C C . THR A 1 243 ? 22.310 21.737 -27.008 1.00 97.19 243 THR A C 1
ATOM 1820 O O . THR A 1 243 ? 22.712 22.765 -26.455 1.00 97.19 243 THR A O 1
ATOM 1823 N N . ASN A 1 244 ? 21.418 20.930 -26.429 1.00 96.81 244 ASN A N 1
ATOM 1824 C CA . ASN A 1 244 ? 20.872 21.164 -25.096 1.00 96.81 244 ASN A CA 1
ATOM 1825 C C . ASN A 1 244 ? 20.533 19.867 -24.343 1.00 96.81 244 ASN A C 1
ATOM 1827 O O . ASN A 1 244 ? 20.430 18.785 -24.927 1.00 96.81 244 ASN A O 1
ATOM 1831 N N . GLY A 1 245 ? 20.371 20.000 -23.026 1.00 96.31 245 GLY A N 1
ATOM 1832 C CA . GLY A 1 245 ? 19.906 18.951 -22.128 1.00 96.31 245 GLY A CA 1
ATOM 1833 C C . GLY A 1 245 ? 18.828 19.462 -21.184 1.00 96.31 245 GLY A C 1
ATOM 1834 O O . GLY A 1 245 ? 18.988 20.506 -20.557 1.00 96.31 245 GLY A O 1
ATOM 1835 N N . ILE A 1 246 ? 17.733 18.716 -21.061 1.00 96.38 246 ILE A N 1
ATOM 1836 C CA . ILE A 1 246 ? 16.604 19.044 -20.191 1.00 96.38 246 ILE A CA 1
ATOM 1837 C C . ILE A 1 246 ? 16.418 17.913 -19.182 1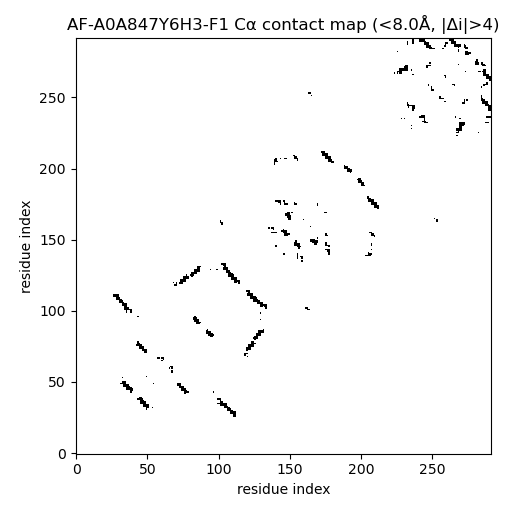.00 96.38 246 ILE A C 1
ATOM 1839 O O . ILE A 1 246 ? 16.298 16.746 -19.559 1.00 96.38 246 ILE A O 1
ATOM 1843 N N . CYS A 1 247 ? 16.331 18.261 -17.898 1.00 94.75 247 CYS A N 1
ATOM 1844 C CA . CYS A 1 247 ? 15.861 17.320 -16.891 1.00 94.75 247 CYS A CA 1
ATOM 1845 C C . CYS A 1 247 ? 14.341 17.181 -16.977 1.00 94.75 247 CYS A C 1
ATOM 1847 O O . CYS A 1 247 ? 13.611 18.144 -16.727 1.00 94.75 247 CYS A O 1
ATOM 1849 N N . ARG A 1 248 ? 13.848 15.979 -17.275 1.00 92.62 248 ARG A N 1
ATOM 1850 C CA . ARG A 1 248 ? 12.426 15.656 -17.161 1.00 92.62 248 ARG A CA 1
ATOM 1851 C C . ARG A 1 248 ? 12.192 14.853 -15.890 1.00 92.62 248 ARG A C 1
ATOM 1853 O O . ARG A 1 248 ? 12.782 13.796 -15.697 1.00 92.62 248 ARG A O 1
ATOM 1860 N N . GLN A 1 249 ? 11.329 15.372 -15.024 1.00 88.19 249 GLN A N 1
ATOM 1861 C CA . GLN A 1 249 ? 10.888 14.699 -13.806 1.00 88.19 249 GLN A CA 1
ATOM 1862 C C . GLN A 1 249 ? 9.391 14.441 -13.905 1.00 88.19 249 GLN A C 1
ATOM 1864 O O . GLN A 1 249 ? 8.633 15.302 -14.358 1.00 88.19 249 GLN A O 1
ATOM 1869 N N . TRP A 1 250 ? 8.956 13.267 -13.460 1.00 82.06 250 TRP A N 1
ATOM 1870 C CA . TRP A 1 250 ? 7.543 12.902 -13.458 1.00 82.06 250 TRP A CA 1
ATOM 1871 C C . TRP A 1 250 ? 7.049 12.663 -12.040 1.00 82.06 250 TRP A C 1
ATOM 1873 O O . TRP A 1 250 ? 7.738 12.075 -11.210 1.00 82.06 250 TRP A O 1
ATOM 1883 N N . ALA A 1 251 ? 5.812 13.075 -11.767 1.00 74.06 251 ALA A N 1
ATOM 1884 C CA . ALA A 1 251 ? 5.127 12.633 -10.563 1.00 74.06 251 ALA A CA 1
ATOM 1885 C C . ALA A 1 251 ? 4.887 11.117 -10.649 1.00 74.06 251 ALA A C 1
ATOM 1887 O O . ALA A 1 251 ? 4.412 10.628 -11.679 1.00 74.06 251 ALA A O 1
ATOM 1888 N N . VAL A 1 252 ? 5.169 10.382 -9.566 1.00 71.00 252 VAL A N 1
ATOM 1889 C CA . VAL A 1 252 ? 4.899 8.936 -9.464 1.00 71.00 252 VAL A CA 1
ATOM 1890 C C . VAL A 1 252 ? 3.388 8.715 -9.419 1.00 71.00 252 VAL A C 1
ATOM 1892 O O . VAL A 1 252 ? 2.769 8.632 -8.361 1.00 71.00 252 VAL A O 1
ATOM 1895 N N . THR A 1 253 ? 2.775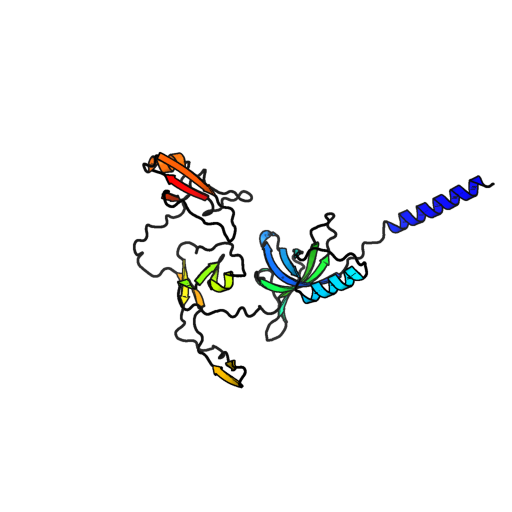 8.682 -10.597 1.00 66.25 253 THR A N 1
ATOM 1896 C CA . THR A 1 253 ? 1.341 8.469 -10.787 1.00 66.25 253 THR A CA 1
ATOM 1897 C C . THR A 1 253 ? 1.125 7.351 -11.798 1.00 66.25 253 THR A C 1
ATOM 1899 O O . THR A 1 253 ? 1.922 7.163 -12.714 1.00 66.25 253 THR A O 1
ATOM 1902 N N . ALA A 1 254 ? 0.020 6.617 -11.661 1.00 44.59 254 ALA A N 1
ATOM 1903 C CA . ALA A 1 254 ? -0.288 5.454 -12.501 1.00 44.59 254 ALA A CA 1
ATOM 1904 C C . ALA A 1 254 ? -0.447 5.770 -14.004 1.00 44.59 254 ALA A C 1
ATOM 1906 O O . ALA A 1 254 ? -0.489 4.856 -14.819 1.00 44.59 254 ALA A O 1
ATOM 1907 N N . GLN A 1 255 ? -0.566 7.048 -14.370 1.00 53.47 255 GLN A N 1
ATOM 1908 C CA . GLN A 1 255 ? -0.767 7.505 -15.748 1.00 53.47 255 GLN A CA 1
ATOM 1909 C C . GLN A 1 255 ? 0.423 8.310 -16.288 1.00 53.47 255 GLN A C 1
ATOM 1911 O O . GLN A 1 255 ? 0.364 8.798 -17.418 1.00 53.47 255 GLN A O 1
ATOM 1916 N N . ALA A 1 256 ? 1.495 8.471 -15.505 1.00 69.94 256 ALA A N 1
ATOM 1917 C CA . ALA A 1 256 ? 2.669 9.198 -15.958 1.00 69.94 256 ALA A CA 1
ATOM 1918 C C . ALA A 1 256 ? 3.342 8.439 -17.109 1.00 69.94 256 ALA A C 1
ATOM 1920 O O . ALA A 1 256 ? 3.731 7.278 -16.979 1.00 69.94 256 ALA A O 1
ATOM 1921 N N . LYS A 1 257 ? 3.482 9.111 -18.253 1.00 73.69 257 LYS A N 1
ATOM 1922 C CA . LYS A 1 257 ? 4.339 8.645 -19.343 1.00 73.69 257 LYS A CA 1
ATOM 1923 C C . LYS A 1 257 ? 5.773 9.032 -18.996 1.00 73.69 257 LYS A C 1
ATOM 1925 O O . LYS A 1 257 ? 6.123 10.203 -19.101 1.00 73.69 257 LYS A O 1
ATOM 1930 N N . PHE A 1 258 ? 6.557 8.060 -18.544 1.00 82.12 258 PHE A N 1
ATOM 1931 C CA . PHE A 1 258 ? 7.981 8.231 -18.265 1.00 82.12 258 PHE A CA 1
ATOM 1932 C C . PHE A 1 258 ? 8.788 8.157 -19.563 1.00 82.12 258 PHE A C 1
ATOM 1934 O O . PHE A 1 258 ? 8.503 7.313 -20.412 1.00 82.12 258 PHE A O 1
ATOM 1941 N N . GLY A 1 259 ? 9.816 8.996 -19.683 1.00 85.94 259 GLY A N 1
ATOM 1942 C CA . GLY A 1 259 ? 10.742 8.988 -20.817 1.00 85.94 259 GLY A CA 1
ATOM 1943 C C . GLY A 1 259 ? 10.776 10.303 -21.590 1.00 85.94 259 GLY A C 1
ATOM 1944 O O . GLY A 1 259 ? 9.899 11.155 -21.461 1.00 85.94 259 GLY A O 1
ATOM 1945 N N . CYS A 1 260 ? 11.829 10.472 -22.380 1.00 92.31 260 CYS A N 1
ATOM 1946 C CA . CYS A 1 260 ? 12.029 11.655 -23.206 1.00 92.31 260 CYS A CA 1
ATOM 1947 C C . CYS A 1 260 ? 11.012 11.736 -24.358 1.00 92.31 260 CYS A C 1
ATOM 1949 O O . CYS A 1 260 ? 10.349 10.751 -24.695 1.00 92.31 260 CYS A O 1
ATOM 1951 N N . ASN A 1 261 ? 10.867 12.916 -24.962 1.00 93.00 261 ASN A N 1
ATOM 1952 C CA . ASN A 1 261 ? 10.055 13.057 -26.171 1.00 93.00 261 ASN A CA 1
ATOM 1953 C C . ASN A 1 261 ? 10.659 12.263 -27.342 1.00 93.00 261 ASN A C 1
ATOM 1955 O O . ASN A 1 261 ? 11.832 11.909 -27.335 1.00 93.00 261 ASN A O 1
ATOM 1959 N N . LEU A 1 262 ? 9.867 12.031 -28.396 1.00 90.69 262 LEU A N 1
ATOM 1960 C CA . LEU A 1 262 ? 10.304 11.279 -29.586 1.00 90.69 262 LEU A CA 1
ATOM 1961 C C . LEU A 1 262 ? 11.526 11.888 -30.303 1.00 90.69 262 LEU A C 1
ATOM 1963 O O . LEU A 1 262 ? 12.203 11.185 -31.044 1.00 90.69 262 LEU A O 1
ATOM 1967 N N . ASN A 1 263 ? 11.791 13.182 -30.113 1.00 94.50 263 ASN A N 1
ATOM 1968 C CA . ASN A 1 263 ? 12.914 13.922 -30.695 1.00 94.50 263 ASN A CA 1
ATOM 1969 C C . ASN A 1 263 ? 14.084 14.141 -29.716 1.00 94.50 263 ASN A C 1
ATOM 1971 O O . ASN A 1 263 ? 14.993 14.911 -30.018 1.00 94.50 263 ASN A O 1
ATOM 1975 N N . GLU A 1 264 ? 14.049 13.501 -28.551 1.00 95.75 264 GLU A N 1
ATOM 1976 C CA . GLU A 1 264 ? 15.045 13.633 -27.491 1.00 95.75 264 GLU A CA 1
ATOM 1977 C C . GLU A 1 264 ? 15.742 12.287 -27.247 1.00 95.75 264 GLU A C 1
ATOM 1979 O O . GLU A 1 264 ? 15.107 11.232 -27.279 1.00 95.75 264 GLU A O 1
ATOM 1984 N N . THR A 1 265 ? 17.042 12.315 -26.948 1.00 95.25 265 THR A N 1
ATOM 1985 C CA . THR A 1 265 ? 17.798 11.123 -26.542 1.00 95.25 265 THR A CA 1
ATOM 1986 C C . THR A 1 265 ? 17.916 11.064 -25.024 1.00 95.25 265 THR A C 1
ATOM 1988 O O . THR A 1 265 ? 18.402 12.002 -24.396 1.00 95.25 265 THR A O 1
ATOM 1991 N N . GLU A 1 266 ? 17.516 9.944 -24.428 1.00 93.75 266 GLU A N 1
ATOM 1992 C CA . GLU A 1 266 ? 17.730 9.674 -23.006 1.00 93.75 266 GLU A CA 1
ATOM 1993 C C . GLU A 1 266 ? 19.184 9.262 -22.740 1.00 93.75 266 GLU A C 1
ATOM 1995 O O . GLU A 1 266 ? 19.682 8.331 -23.372 1.00 93.75 266 GLU A O 1
ATOM 2000 N N . ILE A 1 267 ? 19.844 9.912 -21.776 1.00 92.94 267 ILE A N 1
ATOM 2001 C CA . ILE A 1 267 ? 21.230 9.584 -21.384 1.00 92.94 267 ILE A CA 1
ATOM 2002 C C . ILE A 1 267 ? 21.378 9.160 -19.913 1.00 92.94 267 ILE A C 1
ATOM 2004 O O . ILE A 1 267 ? 22.489 9.112 -19.394 1.00 92.94 267 ILE A O 1
ATOM 2008 N N . GLY A 1 268 ? 20.270 8.859 -19.231 1.00 90.12 268 GLY A N 1
ATOM 2009 C CA . GLY A 1 268 ? 20.258 8.438 -17.826 1.00 90.12 268 GLY A CA 1
ATOM 2010 C C . GLY A 1 268 ? 19.943 9.574 -16.849 1.00 90.12 268 GLY A C 1
ATOM 2011 O O . GLY A 1 268 ? 19.123 10.441 -17.149 1.00 90.12 268 GLY A O 1
ATOM 2012 N N . GLN A 1 269 ? 20.545 9.539 -15.656 1.00 90.56 269 GLN A N 1
ATOM 2013 C CA . GLN A 1 269 ? 20.348 10.538 -14.599 1.00 90.56 269 GLN A CA 1
ATOM 2014 C C . GLN A 1 269 ? 21.613 11.357 -14.368 1.00 90.56 269 GLN A C 1
ATOM 2016 O O . GLN A 1 269 ? 22.691 10.803 -14.171 1.00 90.56 269 GLN A O 1
ATOM 2021 N N . THR A 1 270 ? 21.465 12.676 -14.333 1.00 92.69 270 THR A N 1
ATOM 2022 C CA . THR A 1 270 ? 22.519 13.623 -13.955 1.00 92.69 270 THR A CA 1
ATOM 2023 C C . THR A 1 270 ? 22.311 14.150 -12.538 1.00 92.69 270 THR A C 1
ATOM 2025 O O . THR A 1 270 ? 21.226 14.022 -11.969 1.00 92.69 270 THR A O 1
ATOM 2028 N N . LYS A 1 271 ? 23.338 14.773 -11.956 1.00 91.62 271 LYS A N 1
ATOM 2029 C CA . LYS A 1 271 ? 23.322 15.327 -10.590 1.00 91.62 271 LYS A CA 1
ATOM 2030 C C . LYS A 1 271 ? 22.135 16.257 -10.324 1.00 91.62 271 LYS A C 1
ATOM 2032 O O . LYS A 1 271 ? 21.486 16.164 -9.284 1.00 91.62 271 LYS A O 1
ATOM 2037 N N . ASP A 1 272 ? 21.847 17.133 -11.280 1.00 91.50 272 ASP A N 1
ATOM 2038 C CA . ASP A 1 272 ? 20.735 18.091 -11.269 1.00 91.50 272 ASP A CA 1
ATOM 2039 C C . ASP A 1 272 ? 19.395 17.482 -11.717 1.00 91.50 272 ASP A C 1
ATOM 2041 O O . ASP A 1 272 ? 18.359 18.140 -11.637 1.00 91.50 272 ASP A O 1
ATOM 2045 N N . CYS A 1 273 ? 19.400 16.219 -12.154 1.00 91.44 273 CYS A N 1
ATOM 2046 C CA . CYS A 1 273 ? 18.218 15.467 -12.553 1.00 91.44 273 CYS A CA 1
ATOM 2047 C C . CYS A 1 273 ? 17.933 14.273 -11.646 1.00 91.44 273 CYS A C 1
ATOM 2049 O O . CYS A 1 273 ? 17.562 13.183 -12.086 1.00 91.44 273 CYS A O 1
ATOM 2051 N N . THR A 1 274 ? 18.071 14.515 -10.347 1.00 84.56 274 THR A N 1
ATOM 2052 C CA . THR A 1 274 ? 17.675 13.591 -9.289 1.00 84.56 274 THR A CA 1
ATOM 2053 C C . THR A 1 274 ? 16.406 14.094 -8.607 1.00 84.56 274 THR A C 1
ATOM 2055 O O . THR A 1 274 ? 16.218 15.292 -8.389 1.00 84.56 274 THR A O 1
ATOM 2058 N N . THR A 1 275 ? 15.492 13.181 -8.282 1.00 78.88 275 THR A N 1
ATOM 2059 C CA . THR A 1 275 ? 14.278 13.523 -7.533 1.00 78.88 275 THR A CA 1
ATOM 2060 C C . THR A 1 275 ? 14.510 13.195 -6.068 1.00 78.88 275 THR A C 1
ATOM 2062 O O . THR A 1 275 ? 14.645 12.027 -5.712 1.00 78.88 275 THR A O 1
ATOM 2065 N N . ILE A 1 276 ? 14.552 14.218 -5.215 1.00 74.69 276 ILE A N 1
ATOM 2066 C CA . ILE A 1 276 ? 14.690 14.041 -3.768 1.00 74.69 276 ILE A CA 1
ATOM 2067 C C . ILE A 1 276 ? 13.295 13.979 -3.149 1.00 74.69 276 ILE A C 1
ATOM 2069 O O . ILE A 1 276 ? 12.541 14.949 -3.200 1.00 74.69 276 ILE A O 1
ATOM 2073 N N . VAL A 1 277 ? 12.958 12.851 -2.527 1.00 70.50 277 VAL A N 1
ATOM 2074 C CA . VAL A 1 277 ? 11.729 12.687 -1.742 1.00 70.50 277 VAL A CA 1
ATOM 2075 C C . VAL A 1 277 ? 12.130 12.355 -0.313 1.00 70.50 277 VAL A C 1
ATOM 2077 O O . VAL A 1 277 ? 12.800 11.357 -0.064 1.00 70.50 277 VAL A O 1
ATOM 2080 N N . ASN A 1 278 ? 11.740 13.212 0.635 1.00 71.44 278 ASN A N 1
ATOM 2081 C CA . ASN A 1 278 ? 12.068 13.067 2.059 1.00 71.44 278 ASN A CA 1
ATOM 2082 C C . ASN A 1 278 ? 13.579 12.917 2.339 1.00 71.44 278 ASN A C 1
ATOM 2084 O O . ASN A 1 278 ? 13.978 12.128 3.186 1.00 71.44 278 ASN A O 1
ATOM 2088 N N . GLY A 1 279 ? 14.425 13.647 1.605 1.00 77.31 279 GLY A N 1
ATOM 2089 C CA . GLY A 1 279 ? 15.884 13.600 1.776 1.00 77.31 279 GLY A CA 1
ATOM 2090 C C . GLY A 1 279 ? 16.583 12.415 1.098 1.00 77.31 279 GLY A C 1
ATOM 2091 O O . GLY A 1 279 ? 17.807 12.344 1.137 1.00 77.31 279 GLY A O 1
ATOM 2092 N N . HIS A 1 280 ? 15.843 11.523 0.433 1.00 66.50 280 HIS A N 1
ATOM 2093 C CA . HIS A 1 280 ? 16.405 10.408 -0.328 1.00 66.50 280 HIS A CA 1
ATOM 2094 C C . HIS A 1 280 ? 16.280 10.650 -1.834 1.00 66.50 280 HIS A C 1
ATOM 2096 O O . HIS A 1 280 ? 15.221 11.055 -2.315 1.00 66.50 280 HIS A O 1
ATOM 2102 N N . SER A 1 281 ? 17.354 10.384 -2.581 1.00 70.44 281 SER A N 1
ATOM 2103 C CA . SER A 1 281 ? 17.329 10.403 -4.047 1.00 70.44 281 SER A CA 1
ATOM 2104 C C . SER A 1 281 ? 16.608 9.160 -4.566 1.00 70.44 281 SER A C 1
ATOM 2106 O O . SER A 1 281 ? 16.991 8.034 -4.245 1.00 70.44 281 SER A O 1
ATOM 2108 N N . LEU A 1 282 ? 15.555 9.358 -5.355 1.00 73.12 282 LEU A N 1
ATOM 2109 C CA . LEU A 1 282 ? 14.828 8.286 -6.020 1.00 73.12 282 LEU A CA 1
ATOM 2110 C C . LEU A 1 282 ? 15.345 8.118 -7.453 1.00 73.12 282 LEU A C 1
ATOM 2112 O O . LEU A 1 282 ? 15.103 8.949 -8.336 1.00 73.12 282 LEU A O 1
ATOM 2116 N N . LEU A 1 283 ? 16.049 7.009 -7.677 1.00 68.38 283 LEU A N 1
ATOM 2117 C CA . LEU A 1 283 ? 16.547 6.623 -8.993 1.00 68.38 283 LEU A CA 1
ATOM 2118 C C . LEU A 1 283 ? 15.379 6.244 -9.923 1.00 68.38 283 LEU A C 1
ATOM 2120 O O . LEU A 1 283 ? 14.396 5.638 -9.502 1.00 68.38 283 LEU A O 1
ATOM 2124 N N . GLY A 1 284 ? 15.481 6.621 -11.196 1.00 66.56 284 GLY A N 1
ATOM 2125 C CA . GLY A 1 284 ? 14.506 6.322 -12.252 1.00 66.56 284 GLY A CA 1
ATOM 2126 C C . GLY A 1 284 ? 13.339 7.307 -12.421 1.00 66.56 284 GLY A C 1
ATOM 2127 O O . GLY A 1 284 ? 12.577 7.152 -13.373 1.00 66.56 284 GLY A O 1
ATOM 2128 N N . ILE A 1 285 ? 13.186 8.314 -11.549 1.00 81.62 285 ILE A N 1
ATOM 2129 C CA . ILE A 1 285 ? 12.076 9.293 -11.625 1.00 81.62 285 ILE A CA 1
ATOM 2130 C C . ILE A 1 285 ? 12.444 10.548 -12.425 1.00 81.62 285 ILE A C 1
ATOM 2132 O O . ILE A 1 285 ? 11.606 11.086 -13.144 1.00 81.62 285 ILE A O 1
ATOM 2136 N N . GLY A 1 286 ? 13.686 11.015 -12.313 1.00 85.19 286 GLY A N 1
ATOM 2137 C CA . GLY A 1 286 ? 14.257 12.007 -13.224 1.00 85.19 286 GLY A CA 1
ATOM 2138 C C . GLY A 1 286 ? 14.954 11.314 -14.390 1.00 85.19 286 GLY A C 1
ATOM 2139 O O . GLY A 1 286 ? 15.540 10.250 -14.190 1.00 85.19 286 GLY A O 1
ATOM 2140 N N . LYS A 1 287 ? 14.896 11.889 -15.590 1.00 90.25 287 LYS A N 1
ATOM 2141 C CA . LYS A 1 287 ? 15.726 11.485 -16.731 1.00 90.25 287 LYS A CA 1
ATOM 2142 C C . LYS A 1 287 ? 16.248 12.711 -17.465 1.00 90.25 287 LYS A C 1
ATOM 2144 O O . LYS A 1 287 ? 15.516 13.678 -17.684 1.00 90.25 287 LYS A O 1
ATOM 2149 N N . THR A 1 288 ? 17.507 12.643 -17.864 1.00 94.81 288 THR A N 1
ATOM 2150 C CA . THR A 1 288 ? 18.173 13.657 -18.672 1.00 94.81 288 THR A CA 1
ATOM 2151 C C . THR A 1 288 ? 17.909 13.371 -20.145 1.00 94.81 288 THR A C 1
ATOM 2153 O O . THR A 1 288 ? 18.275 12.310 -20.657 1.00 94.81 288 THR A O 1
ATOM 2156 N N . CYS A 1 289 ? 17.258 14.322 -20.811 1.00 96.50 289 CYS A N 1
ATOM 2157 C CA . CYS A 1 289 ? 16.829 14.239 -22.202 1.00 96.50 289 CYS A CA 1
ATOM 2158 C C . CYS A 1 289 ? 17.591 15.267 -23.045 1.00 96.50 289 CYS A C 1
ATOM 2160 O O . CYS A 1 289 ? 17.478 16.468 -22.798 1.00 96.50 289 CYS A O 1
ATOM 2162 N N . CYS A 1 290 ? 18.368 14.807 -24.024 1.00 97.00 290 CYS A N 1
ATOM 2163 C CA . CYS A 1 290 ? 19.198 15.657 -24.877 1.00 97.00 290 CYS A CA 1
ATOM 2164 C C . CYS A 1 290 ? 18.539 15.921 -26.237 1.00 97.00 290 CYS A C 1
ATOM 2166 O O . CYS A 1 290 ? 18.058 14.977 -26.867 1.00 97.00 290 CYS A O 1
ATOM 2168 N N . CYS A 1 291 ? 18.569 17.165 -26.728 1.00 94.56 291 CYS A N 1
ATOM 2169 C CA . CYS A 1 291 ? 18.112 17.501 -28.085 1.00 94.56 291 CYS A CA 1
ATOM 2170 C C . CYS A 1 291 ? 19.300 17.820 -28.999 1.00 94.56 291 CYS A C 1
ATOM 2172 O O . CYS A 1 291 ? 20.294 18.405 -28.563 1.00 94.56 291 CYS A O 1
ATOM 2174 N N . LYS A 1 292 ? 19.189 17.443 -30.276 1.00 89.69 292 LYS A N 1
ATOM 2175 C CA . LYS A 1 292 ? 20.106 17.908 -31.325 1.00 89.69 292 LYS A CA 1
ATOM 2176 C C . LYS A 1 292 ? 19.681 19.274 -31.832 1.00 89.69 292 LYS A C 1
ATOM 2178 O O . LYS A 1 292 ? 18.466 19.466 -32.039 1.00 89.69 292 LYS A O 1
#

Secondary structure (DSSP, 8-state):
-HHHHHHHHHHHHHHHHHHHTTS-----EEEEEEEEEEEETTTTEEEEEEPHHHHHHHHHHHHTT------SEEEEE--TTPEEEEEETTEEEE--GGG--TT-EEEEEEEEE--SSTT-EEEEEEEEEE-----------SSGGGEEEETTEEEEGGGGGGS--S--SPPTTEEEEEE--S--TTPPPEEEE-TTS-EEEE----EEEEEE--S----S--------BSS-HHHHHHHTT-SEEEEEE----TT---S--TT-EE---BGGG-EEETTEEETTTEEEEEE-

Sequence (292 aa):
MKKVLIFTLSFLLLANIVAAANKPSKVLMATTVGVVKSIDMNNQSFVMEKTGLMKFFYALLGALKFQAPRSTDITVITTTETEFKKKTTEGVASGAFTDLAVGQRVQVKGSYLKESTTTKTSLKATNVFILTPVQVALKECQTDADCTWCGNTCVEKNTLKNRMCAQVMPPEGYDCKCVLDHDCPGVIPVTITSADGHVTTLPSCGHCKKVLRSGPSTTHPATSTSEIIDKTCQEACIAQGYTNGICRQWAVTAQAKFGCNLNETEIGQTKDCTTIVNGHSLLGIGKTCCCK

pLDDT: mean 73.54, std 19.75, range [32.22, 97.88]

Solvent-accessible surface area (backbone atoms only — not comparable to full-atom values): 17186 Å² total; per-residue (Å²): 120,76,74,63,63,56,56,57,53,54,52,58,55,53,55,56,56,62,65,64,73,71,60,77,76,77,79,54,74,46,76,49,52,24,31,29,69,43,74,40,79,89,70,45,27,34,36,26,37,60,41,68,74,54,56,53,54,45,52,55,42,39,75,70,72,43,89,57,81,85,53,61,50,34,41,35,38,48,53,97,78,36,44,35,31,28,44,53,100,93,45,78,41,83,47,52,81,86,74,65,51,71,65,29,37,35,38,40,32,26,33,62,53,90,62,94,54,97,70,66,45,39,32,44,37,48,34,39,36,39,42,57,66,67,80,64,77,76,69,57,27,88,40,45,85,32,22,32,28,38,64,94,43,36,36,45,48,77,68,42,80,82,43,90,66,91,29,68,64,63,61,92,71,47,45,44,34,40,45,64,68,91,74,72,94,79,74,78,76,59,73,46,66,46,99,86,68,52,75,46,73,57,93,81,72,27,42,40,36,76,38,71,72,85,68,84,80,73,85,60,83,74,82,64,78,84,62,66,39,91,38,43,31,44,58,53,19,44,76,72,75,25,78,38,33,42,64,48,73,60,71,97,49,97,80,59,81,82,77,56,58,99,78,33,47,72,78,49,35,19,62,75,19,58,37,69,58,96,89,39,75,44,86,84,46,18,35,20,24,22,32,115